Protein AF-A0A6I4M875-F1 (afdb_monomer)

Mean predicted aligned error: 5.52 Å

pLDDT: mean 88.76, std 14.13, range [38.47, 98.88]

Sequence (233 aa):
MLLAKAHYPVTTLGPGTRAGIWTQGCTLHCHGCLSRDTWEADPAKAVPVEAVLGWLESLPGPLDGVTISGGEPFQQPEALAALLRGIRAWRNARRETMPLDILVYSGYVYSRLSRVRGSREILGLCDAVMAGPYVDRLNPRGRHPEGGSLLWRGSANQRAVPLTPLGEERYGASAGIGKTREHAGPRVQVSVDEGPEGRRVYYIGIPRRGDMEHLTSRLERAGVRSGDVSWRP

Organism: NCBI:txid2650748

Solvent-accessible surface area (backbone atoms only — not comparable to full-atom values): 13207 Å² total; per-residue (Å²): 69,41,47,61,49,73,47,75,82,35,64,23,68,53,72,57,46,16,42,36,38,24,26,32,23,22,102,70,74,42,64,83,56,57,57,53,75,13,31,65,73,50,77,89,37,56,42,63,54,65,58,57,49,53,50,63,73,66,52,95,63,90,52,38,20,42,25,43,31,47,34,31,41,80,78,42,53,71,49,45,42,52,41,39,53,48,53,53,52,51,65,72,68,55,87,68,90,67,75,62,44,37,36,36,40,30,57,56,42,58,82,54,38,68,68,40,70,69,48,35,56,44,51,75,59,31,21,25,35,42,22,24,48,60,40,52,95,44,25,61,57,79,87,74,53,96,86,59,82,63,73,77,39,64,15,73,80,39,35,45,42,52,65,38,72,71,14,37,76,76,31,41,82,62,48,57,95,70,93,70,81,78,81,81,64,58,46,57,45,79,50,78,49,80,52,100,90,43,79,44,78,44,82,43,56,45,67,51,54,60,48,64,62,49,50,50,58,51,32,50,75,70,72,44,76,82,75,94,51,43,65,56,136

Foldseek 3Di:
DQWLDWDWQAPAQFHDTETETAHADAPCCAPQDLQQSRHDRDPVSDDQLVVVLVVVVPDDDDHQEYEYHHHALVVVLVSLLVNLVSVVVVQVVDPDPRHYFYEYEHQAAPVVLCPDPSSVSSLVSGQKYFYHRQDQVQQDDDDDDPQDDPRSHQGPPTAIDGRDPVSCVGRVVRRDRDPDPDPVDDQWDWDWDQDPVGTDIDTDHHDGNCPVVVVQVVCVVVVHHDDDGSSDD

Nearest PDB structures (foldseek):
  4u0p-assembly1_B  TM=5.420E-01  e=1.422E-01  Thermosynechococcus vestitus BP-1
  5wgg-assembly1_A  TM=6.785E-01  e=4.738E-01  Acetivibrio thermocellus ATCC 27405
  7c23-assembly1_B  TM=4.909E-01  e=5.378E-01  Croceicoccus marinus
  8dhf-assembly1_A  TM=4.532E-01  e=7.382E-01  Homo sapiens
  4u0o-assembly1_B  TM=3.891E-01  e=6.503E-01  Thermosynechococcus vestitus BP-1

Radius of gyration: 17.25 Å; Cα contacts (8 Å, |Δi|>4): 438; chains: 1; bounding box: 43×44×38 Å

Structure (mmCIF, N/CA/C/O backbone):
data_AF-A0A6I4M875-F1
#
_entry.id   AF-A0A6I4M875-F1
#
loop_
_atom_site.group_PDB
_atom_site.id
_atom_site.type_symbol
_atom_site.label_atom_id
_atom_site.label_alt_id
_atom_site.label_comp_id
_atom_site.label_asym_id
_atom_site.label_entity_id
_atom_site.label_seq_id
_atom_site.pdbx_PDB_ins_code
_atom_site.Cartn_x
_atom_site.Cartn_y
_atom_site.Cartn_z
_atom_site.occupancy
_atom_site.B_iso_or_equiv
_atom_site.auth_seq_id
_atom_site.auth_comp_id
_atom_site.auth_asym_id
_atom_site.auth_atom_id
_atom_site.pdbx_PDB_model_num
ATOM 1 N N . MET A 1 1 ? -12.186 -3.812 -7.989 1.00 96.44 1 MET A N 1
ATOM 2 C CA . MET A 1 1 ? -10.838 -3.210 -8.110 1.00 96.44 1 MET A CA 1
ATOM 3 C C . MET A 1 1 ? -9.949 -4.158 -8.902 1.00 96.44 1 MET A C 1
ATOM 5 O O . MET A 1 1 ? -10.212 -5.352 -8.853 1.00 96.44 1 MET A O 1
ATOM 9 N N . LEU A 1 2 ? -8.917 -3.678 -9.599 1.00 98.19 2 LEU A N 1
ATOM 10 C CA . LEU A 1 2 ? -7.873 -4.555 -10.141 1.00 98.19 2 LEU A CA 1
ATOM 11 C C . LEU A 1 2 ? -6.854 -4.836 -9.027 1.00 98.19 2 LEU A C 1
ATOM 13 O O . LEU A 1 2 ? -6.220 -3.901 -8.526 1.00 98.19 2 LEU A O 1
ATOM 17 N N . LEU A 1 3 ? -6.722 -6.095 -8.610 1.00 97.44 3 LEU A N 1
ATOM 18 C CA . LEU A 1 3 ? -5.895 -6.514 -7.476 1.00 97.44 3 LEU A CA 1
ATOM 19 C C . LEU A 1 3 ? -4.757 -7.419 -7.959 1.00 97.44 3 LEU A C 1
ATOM 21 O O . LEU A 1 3 ? -4.997 -8.505 -8.470 1.00 97.44 3 LEU A O 1
ATOM 25 N N . ALA A 1 4 ? -3.509 -7.001 -7.763 1.00 95.06 4 ALA A N 1
ATOM 26 C CA . ALA A 1 4 ? -2.352 -7.795 -8.161 1.00 95.06 4 ALA A CA 1
ATOM 27 C C . ALA A 1 4 ? -2.141 -9.013 -7.250 1.00 95.06 4 ALA A C 1
ATOM 29 O O . ALA A 1 4 ? -1.735 -10.070 -7.729 1.00 95.06 4 ALA A O 1
ATOM 30 N N . LYS A 1 5 ? -2.351 -8.829 -5.938 1.00 93.38 5 LYS A N 1
ATOM 31 C CA . LYS A 1 5 ? -2.168 -9.829 -4.871 1.00 93.38 5 LYS A CA 1
ATOM 32 C C . LYS A 1 5 ? -2.627 -9.275 -3.518 1.00 93.38 5 LYS A C 1
ATOM 34 O O . LYS A 1 5 ? -2.588 -8.066 -3.291 1.00 93.38 5 LYS A O 1
ATOM 39 N N . ALA A 1 6 ? -2.985 -10.168 -2.604 1.00 95.44 6 ALA A N 1
ATOM 40 C CA . ALA A 1 6 ? -3.120 -9.894 -1.175 1.00 95.44 6 ALA A CA 1
ATOM 41 C C . ALA A 1 6 ? -2.293 -10.932 -0.396 1.00 95.44 6 ALA A C 1
ATOM 43 O O . ALA A 1 6 ? -2.083 -12.034 -0.899 1.00 95.44 6 ALA A O 1
ATOM 44 N N . HIS A 1 7 ? -1.776 -10.582 0.783 1.00 95.00 7 HIS A N 1
ATOM 45 C CA . HIS A 1 7 ? -0.948 -11.481 1.597 1.00 95.00 7 HIS A CA 1
ATOM 46 C C . HIS A 1 7 ? -1.068 -11.166 3.093 1.00 95.00 7 HIS A C 1
ATOM 48 O O . HIS A 1 7 ? -1.144 -10.002 3.497 1.00 95.00 7 HIS A O 1
ATOM 54 N N . TYR A 1 8 ? -1.010 -12.210 3.917 1.00 94.88 8 TYR A N 1
ATOM 55 C CA . TYR A 1 8 ? -0.926 -12.143 5.373 1.00 94.88 8 TYR A CA 1
ATOM 56 C C . TYR A 1 8 ? -0.054 -13.306 5.887 1.00 94.88 8 TYR A C 1
ATOM 58 O O . TYR A 1 8 ? -0.210 -14.414 5.383 1.00 94.88 8 TYR A O 1
ATOM 66 N N . PRO A 1 9 ? 0.814 -13.104 6.897 1.00 95.00 9 PRO A N 1
ATOM 67 C CA . PRO A 1 9 ? 1.145 -11.837 7.552 1.00 95.00 9 PRO A CA 1
ATOM 68 C C . PRO A 1 9 ? 2.107 -10.982 6.717 1.00 95.00 9 PRO A C 1
ATOM 70 O O . PRO A 1 9 ? 2.841 -11.494 5.876 1.00 95.00 9 PRO A O 1
ATOM 73 N N . VAL A 1 10 ? 2.145 -9.673 6.962 1.00 94.69 10 VAL A N 1
ATOM 74 C CA . VAL A 1 10 ? 3.140 -8.746 6.397 1.00 94.69 10 VAL A CA 1
ATOM 75 C C . VAL A 1 10 ? 3.741 -7.905 7.520 1.00 94.69 10 VAL A C 1
ATOM 77 O O . VAL A 1 10 ? 3.019 -7.160 8.174 1.00 94.69 10 VAL A O 1
ATOM 80 N N . THR A 1 11 ? 5.056 -7.995 7.730 1.00 93.12 11 THR A N 1
ATOM 81 C CA . THR A 1 11 ? 5.768 -7.306 8.833 1.00 93.12 11 THR A CA 1
ATOM 82 C C . THR A 1 11 ? 6.747 -6.218 8.367 1.00 93.12 11 THR A C 1
ATOM 84 O O . THR A 1 11 ? 7.449 -5.604 9.168 1.00 93.12 11 THR A O 1
ATOM 87 N N . THR A 1 12 ? 6.813 -5.963 7.057 1.00 92.25 12 THR A N 1
ATOM 88 C CA . THR A 1 12 ? 7.882 -5.167 6.417 1.00 92.25 12 THR A CA 1
ATOM 89 C C . THR A 1 12 ? 7.395 -3.930 5.663 1.00 92.25 12 THR A C 1
ATOM 91 O O . THR A 1 12 ? 8.201 -3.202 5.083 1.00 92.25 12 THR A O 1
ATOM 94 N N . LEU A 1 13 ? 6.085 -3.664 5.685 1.00 93.94 13 LEU A N 1
ATOM 95 C CA . LEU A 1 13 ? 5.428 -2.550 4.987 1.00 93.94 13 LEU A CA 1
ATOM 96 C C . LEU A 1 13 ? 4.568 -1.690 5.932 1.00 93.94 13 LEU A C 1
ATOM 98 O O . LEU A 1 13 ? 3.505 -1.211 5.544 1.00 93.94 13 LEU A O 1
ATOM 102 N N . GLY A 1 14 ? 5.026 -1.514 7.169 1.00 93.31 14 GLY A N 1
ATOM 103 C CA . GLY A 1 14 ? 4.403 -0.745 8.249 1.00 93.31 14 GLY A CA 1
ATOM 104 C C . GLY A 1 14 ? 4.766 -1.347 9.619 1.00 93.31 14 GLY A C 1
ATOM 105 O O . GLY A 1 14 ? 5.464 -2.364 9.655 1.00 93.31 14 GLY A O 1
ATOM 106 N N . PRO A 1 15 ? 4.321 -0.751 10.737 1.00 92.00 15 PRO A N 1
ATOM 107 C CA . PRO A 1 15 ? 4.454 -1.338 12.065 1.00 92.00 15 PRO A CA 1
ATOM 108 C C . PRO A 1 15 ? 3.605 -2.608 12.222 1.00 92.00 15 PRO A C 1
ATOM 110 O O . PRO A 1 15 ? 2.505 -2.696 11.668 1.00 92.00 15 PRO A O 1
ATOM 113 N N . GLY A 1 16 ? 4.097 -3.542 13.040 1.00 92.56 16 GLY A N 1
ATOM 114 C CA . GLY A 1 16 ? 3.347 -4.712 13.501 1.00 92.56 16 GLY A CA 1
ATOM 115 C C . GLY A 1 16 ? 3.079 -5.785 12.440 1.00 92.56 16 GLY A C 1
ATOM 116 O O . GLY A 1 16 ? 3.747 -5.861 11.407 1.00 92.56 16 GLY A O 1
ATOM 117 N N . THR A 1 17 ? 2.092 -6.632 12.722 1.00 94.56 17 THR A N 1
ATOM 118 C CA . THR A 1 17 ? 1.574 -7.669 11.826 1.00 94.56 17 THR A CA 1
ATOM 119 C C . THR A 1 17 ? 0.412 -7.109 11.017 1.00 94.56 17 THR A C 1
ATOM 121 O O . THR A 1 17 ? -0.613 -6.702 11.568 1.00 94.56 17 THR A O 1
ATOM 124 N N . ARG A 1 18 ? 0.571 -7.076 9.691 1.00 96.88 18 ARG A N 1
ATOM 125 C CA . ARG A 1 18 ? -0.349 -6.384 8.781 1.00 96.88 18 ARG A CA 1
ATOM 126 C C . ARG A 1 18 ? -0.930 -7.302 7.715 1.00 96.88 18 ARG A C 1
ATOM 128 O O . ARG A 1 18 ? -0.326 -8.306 7.340 1.00 96.88 18 ARG A O 1
ATOM 135 N N . ALA A 1 19 ? -2.072 -6.895 7.175 1.00 98.00 19 ALA A N 1
ATOM 136 C CA . ALA A 1 19 ? -2.606 -7.408 5.923 1.00 98.00 19 ALA A CA 1
ATOM 137 C C . ALA A 1 19 ? -2.083 -6.535 4.772 1.00 98.00 19 ALA A C 1
ATOM 139 O O . ALA A 1 19 ? -2.287 -5.318 4.770 1.00 98.00 19 ALA A O 1
ATOM 140 N N . GLY A 1 20 ? -1.377 -7.138 3.815 1.00 97.94 20 GLY A N 1
ATOM 141 C CA . GLY A 1 20 ? -0.873 -6.452 2.627 1.00 97.94 20 GLY A CA 1
ATOM 142 C C . GLY A 1 20 ? -1.822 -6.617 1.444 1.00 97.94 20 GLY A C 1
ATOM 143 O O . GLY A 1 20 ? -2.218 -7.733 1.120 1.00 97.94 20 GLY A O 1
ATOM 144 N N . ILE A 1 21 ? -2.157 -5.511 0.785 1.00 98.50 21 ILE A N 1
ATOM 145 C CA . ILE A 1 21 ? -3.032 -5.450 -0.391 1.00 98.50 21 ILE A CA 1
ATOM 146 C C . ILE A 1 21 ? -2.264 -4.713 -1.490 1.00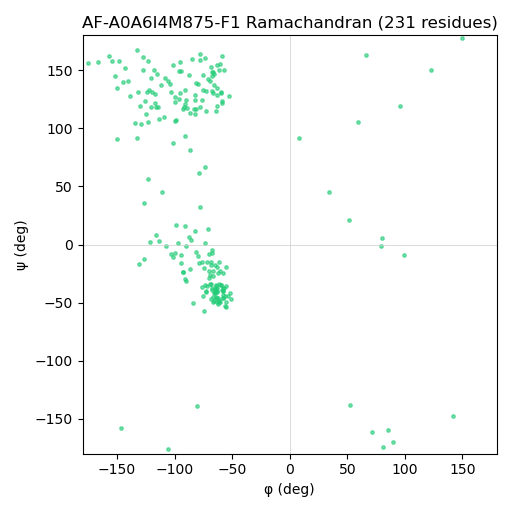 98.50 21 ILE A C 1
ATOM 148 O O . ILE A 1 21 ? -1.841 -3.578 -1.280 1.00 98.50 21 ILE A O 1
ATOM 152 N N . TRP A 1 22 ? -2.079 -5.329 -2.658 1.00 97.88 22 TRP A N 1
ATOM 153 C CA . TRP A 1 22 ? -1.390 -4.724 -3.800 1.00 97.88 22 TRP A CA 1
ATOM 154 C C . TRP A 1 22 ? -2.357 -4.518 -4.962 1.00 97.88 22 TRP A C 1
ATOM 156 O O . TRP A 1 22 ? -2.881 -5.492 -5.502 1.00 97.88 22 TRP A O 1
ATOM 166 N N . THR A 1 23 ? -2.578 -3.273 -5.384 1.00 98.31 23 THR A N 1
ATOM 167 C CA . THR A 1 23 ? -3.386 -2.989 -6.580 1.00 98.31 23 THR A CA 1
ATOM 168 C C . THR A 1 23 ? -2.617 -3.339 -7.863 1.00 98.31 23 THR A C 1
ATOM 170 O O . THR A 1 23 ? -1.394 -3.493 -7.850 1.00 98.31 23 THR A O 1
ATOM 173 N N . GLN A 1 24 ? -3.342 -3.513 -8.968 1.00 98.00 24 GLN A N 1
ATOM 174 C CA . GLN A 1 24 ? -2.801 -3.714 -10.316 1.00 98.00 24 GLN A CA 1
ATOM 175 C C . GLN A 1 24 ? -3.051 -2.449 -11.163 1.00 98.00 24 GLN A C 1
ATOM 177 O O . GLN A 1 24 ? -4.106 -1.822 -11.037 1.00 98.00 24 GLN A O 1
ATOM 182 N N . GLY A 1 25 ? -2.103 -2.088 -12.030 1.00 97.88 25 GLY A N 1
ATOM 183 C CA . GLY A 1 25 ? -2.118 -0.870 -12.845 1.00 97.88 25 GLY A CA 1
ATOM 184 C C . GLY A 1 25 ? -1.318 0.272 -12.202 1.00 97.88 25 GLY A C 1
ATOM 185 O O . GLY A 1 25 ? -1.656 0.718 -11.107 1.00 97.88 25 GLY A O 1
ATOM 186 N N . CYS A 1 26 ? -0.269 0.765 -12.874 1.00 97.94 26 CYS A N 1
ATOM 187 C CA . CYS A 1 26 ? 0.574 1.879 -12.416 1.00 97.94 26 CYS A CA 1
ATOM 188 C C . CYS A 1 26 ? 1.162 2.690 -13.583 1.00 97.94 26 CYS A C 1
ATOM 190 O O . CYS A 1 26 ? 2.291 2.440 -13.996 1.00 97.94 26 CYS A O 1
ATOM 192 N N . THR A 1 27 ? 0.506 3.749 -14.064 1.00 97.38 27 THR A N 1
ATOM 193 C CA . THR A 1 27 ? 1.043 4.537 -15.204 1.00 97.38 27 THR A CA 1
ATOM 194 C C . THR A 1 27 ? 2.287 5.390 -14.865 1.00 97.38 27 THR A C 1
ATOM 196 O O . THR A 1 27 ? 2.618 6.322 -15.599 1.00 97.38 27 THR A O 1
ATOM 199 N N . LEU A 1 28 ? 2.939 5.157 -13.720 1.00 97.06 28 LEU A N 1
ATOM 200 C CA . LEU A 1 28 ? 4.139 5.876 -13.280 1.00 97.06 28 LEU A CA 1
ATOM 201 C C . LEU A 1 28 ? 5.447 5.196 -13.702 1.00 97.06 28 LEU A C 1
ATOM 203 O O . LEU A 1 28 ? 6.470 5.880 -13.735 1.00 97.06 28 LEU A O 1
ATOM 207 N N . HIS A 1 29 ? 5.424 3.878 -13.957 1.00 95.75 29 HIS A N 1
ATOM 208 C CA . HIS A 1 29 ? 6.552 3.039 -14.409 1.00 95.75 29 HIS A CA 1
ATOM 209 C C . HIS A 1 29 ? 7.929 3.451 -13.843 1.00 95.75 29 HIS A C 1
ATOM 211 O O . HIS A 1 29 ? 8.919 3.573 -14.568 1.00 95.75 29 HIS A O 1
ATOM 217 N N . CYS A 1 30 ? 8.000 3.722 -12.529 1.00 95.31 30 CYS A N 1
ATOM 218 C CA . CYS A 1 30 ? 9.177 4.345 -11.922 1.00 95.31 30 CYS A CA 1
ATOM 219 C C . CYS A 1 30 ? 10.433 3.492 -12.151 1.00 95.31 30 CYS A C 1
ATOM 221 O O . CYS A 1 30 ? 10.488 2.335 -11.727 1.00 95.31 30 CYS A O 1
ATOM 223 N N . HIS A 1 31 ? 11.458 4.071 -12.786 1.00 92.94 31 HIS A N 1
ATOM 224 C CA . HIS A 1 31 ? 12.707 3.370 -13.086 1.00 92.94 31 HIS A CA 1
ATOM 225 C C . HIS A 1 31 ? 13.297 2.723 -11.823 1.00 92.94 31 HIS A C 1
ATOM 227 O O . HIS A 1 31 ? 13.463 3.391 -10.803 1.00 92.94 31 HIS A O 1
ATOM 233 N N . GLY A 1 32 ? 13.605 1.425 -11.901 1.00 89.00 32 GLY A N 1
ATOM 234 C CA . GLY A 1 32 ? 14.118 0.626 -10.784 1.00 89.00 32 GLY A CA 1
ATOM 235 C C . GLY A 1 32 ? 13.065 0.134 -9.778 1.00 89.00 32 GLY A C 1
ATOM 236 O O . GLY A 1 32 ? 13.444 -0.467 -8.778 1.00 89.00 32 GLY A O 1
ATOM 237 N N . CYS A 1 33 ? 11.762 0.343 -10.012 1.00 91.50 33 CYS A N 1
ATOM 238 C CA . CYS A 1 33 ? 10.717 -0.239 -9.164 1.00 91.50 33 CYS A CA 1
ATOM 239 C C . CYS A 1 33 ? 10.757 -1.783 -9.187 1.00 91.50 33 CYS A C 1
ATOM 241 O O . CYS A 1 33 ? 11.153 -2.397 -10.183 1.00 91.50 33 CYS A O 1
ATOM 243 N N . LEU A 1 34 ? 10.332 -2.392 -8.075 1.00 89.12 34 LEU A N 1
ATOM 244 C CA . LEU A 1 34 ? 10.401 -3.835 -7.785 1.00 89.12 34 LEU A CA 1
ATOM 245 C C . LEU A 1 34 ? 9.033 -4.545 -7.845 1.00 89.12 34 LEU A C 1
ATOM 247 O O . LEU A 1 34 ? 8.958 -5.755 -7.640 1.00 89.12 34 LEU A O 1
ATOM 251 N N . SER A 1 35 ? 7.969 -3.785 -8.118 1.00 90.69 35 SER A N 1
ATOM 252 C CA . SER A 1 35 ? 6.585 -4.253 -8.273 1.00 90.69 35 SER A CA 1
ATOM 253 C C . SER A 1 35 ? 6.147 -4.128 -9.738 1.00 90.69 35 SER A C 1
ATOM 255 O O . SER A 1 35 ? 5.094 -3.558 -10.030 1.00 90.69 35 SER A O 1
ATOM 257 N N . ARG A 1 36 ? 6.999 -4.549 -10.683 1.00 91.00 36 ARG A N 1
ATOM 258 C CA . ARG A 1 36 ? 6.745 -4.375 -12.129 1.00 91.00 36 ARG A CA 1
ATOM 259 C C . ARG A 1 36 ? 5.611 -5.270 -12.614 1.00 91.00 36 ARG A C 1
ATOM 261 O O . ARG A 1 36 ? 4.845 -4.876 -13.480 1.00 91.00 36 ARG A O 1
ATOM 268 N N . ASP A 1 37 ? 5.430 -6.406 -11.951 1.00 90.50 37 ASP A N 1
ATOM 269 C CA . ASP A 1 37 ? 4.253 -7.271 -12.064 1.00 90.50 37 ASP A CA 1
ATOM 270 C C . ASP A 1 37 ? 2.916 -6.557 -11.778 1.00 90.50 37 ASP A C 1
ATOM 272 O O . ASP A 1 37 ? 1.864 -7.043 -12.188 1.00 90.50 37 ASP A O 1
ATOM 276 N N . THR A 1 38 ? 2.945 -5.400 -11.103 1.00 94.44 38 THR A N 1
ATOM 277 C CA . THR A 1 38 ? 1.766 -4.559 -10.828 1.00 94.44 38 THR A CA 1
ATOM 278 C C . THR A 1 38 ? 1.577 -3.392 -11.808 1.00 94.44 38 THR A C 1
ATOM 280 O O . THR A 1 38 ? 0.650 -2.605 -11.626 1.00 94.44 38 THR A O 1
ATOM 283 N N . TRP A 1 39 ? 2.439 -3.237 -12.822 1.00 95.31 39 TRP A N 1
ATOM 284 C CA . TRP A 1 39 ? 2.428 -2.083 -13.735 1.00 95.31 39 TRP A CA 1
ATOM 285 C C . TRP A 1 39 ? 1.291 -2.107 -14.756 1.00 95.31 39 TRP A C 1
ATOM 287 O O . TRP A 1 39 ? 0.491 -1.173 -14.784 1.00 95.31 39 TRP A O 1
ATOM 297 N N . GLU A 1 40 ? 1.195 -3.161 -15.564 1.00 95.62 40 GLU A N 1
ATOM 298 C CA . GLU A 1 40 ? 0.165 -3.249 -16.601 1.00 95.62 40 GLU A CA 1
ATOM 299 C C . GLU A 1 40 ? -1.224 -3.456 -15.986 1.00 95.62 40 GLU A C 1
ATOM 301 O O . GLU A 1 40 ? -1.376 -4.152 -14.978 1.00 95.62 40 GLU A O 1
ATOM 306 N N . ALA A 1 41 ? -2.250 -2.836 -16.568 1.00 95.38 41 ALA A N 1
ATOM 307 C CA . ALA A 1 41 ? -3.626 -3.002 -16.113 1.00 95.38 41 ALA A CA 1
ATOM 308 C C . ALA A 1 41 ? -4.214 -4.300 -16.688 1.00 95.38 41 ALA A C 1
ATOM 310 O O . ALA A 1 41 ? -4.368 -4.430 -17.898 1.00 95.38 41 ALA A O 1
ATOM 311 N N . ASP A 1 42 ? -4.564 -5.241 -15.811 1.00 94.62 42 ASP A N 1
ATOM 312 C CA . ASP A 1 42 ? -5.085 -6.558 -16.185 1.00 94.62 42 ASP A CA 1
ATOM 313 C C . ASP A 1 42 ? -6.558 -6.708 -15.748 1.00 94.62 42 ASP A C 1
ATOM 315 O O . ASP A 1 42 ? -6.825 -6.834 -14.546 1.00 94.62 42 ASP A O 1
ATOM 319 N N . PRO A 1 43 ? -7.527 -6.699 -16.686 1.00 94.50 43 PRO A N 1
ATOM 320 C CA . PRO A 1 43 ? -8.940 -6.914 -16.384 1.00 94.50 43 PRO A CA 1
ATOM 321 C C . PRO A 1 43 ? -9.260 -8.293 -15.790 1.00 94.50 43 PRO A C 1
ATOM 323 O O . PRO A 1 43 ? -10.246 -8.405 -15.065 1.00 94.50 43 PRO A O 1
ATOM 326 N N . ALA A 1 44 ? -8.446 -9.329 -16.033 1.00 95.88 44 ALA A N 1
ATOM 327 C CA . ALA A 1 44 ? -8.655 -10.654 -15.438 1.00 95.88 44 ALA A CA 1
ATOM 328 C C . ALA A 1 44 ? -8.407 -10.656 -13.917 1.00 95.88 44 ALA A C 1
ATOM 330 O O . ALA A 1 44 ? -8.901 -11.528 -13.206 1.00 95.88 44 ALA A O 1
ATOM 331 N N . LYS A 1 45 ? -7.706 -9.637 -13.400 1.00 94.94 45 LYS A N 1
ATOM 332 C CA . LYS A 1 45 ? -7.487 -9.395 -11.966 1.00 94.94 45 LYS A CA 1
ATOM 333 C C . LYS A 1 45 ? -8.546 -8.486 -11.327 1.00 94.94 45 LYS A C 1
ATOM 335 O O . LYS A 1 45 ? -8.327 -7.939 -10.241 1.00 94.94 45 LYS A O 1
ATOM 340 N N . ALA A 1 46 ? -9.687 -8.282 -11.986 1.00 97.94 46 ALA A N 1
ATOM 341 C CA . ALA A 1 46 ? -10.814 -7.552 -11.420 1.00 97.94 46 ALA A CA 1
ATOM 342 C C . ALA A 1 46 ? -11.531 -8.381 -10.338 1.00 97.94 46 ALA A C 1
ATOM 344 O O . ALA A 1 46 ? -12.165 -9.390 -10.631 1.00 97.94 46 ALA A O 1
ATOM 345 N N . VAL A 1 47 ? -11.484 -7.914 -9.088 1.00 98.00 47 VAL A N 1
ATOM 346 C CA . VAL A 1 47 ? -12.199 -8.514 -7.947 1.00 98.00 47 VAL A CA 1
ATOM 347 C C . VAL A 1 47 ? -13.216 -7.536 -7.338 1.00 98.00 47 VAL A C 1
ATOM 349 O O . VAL A 1 47 ? -12.977 -6.319 -7.363 1.00 98.00 47 VAL A O 1
ATOM 352 N N . PRO A 1 48 ? -14.335 -8.014 -6.757 1.00 98.44 48 PRO A N 1
ATOM 353 C CA . PRO A 1 48 ? -15.195 -7.198 -5.897 1.00 98.44 48 PRO A CA 1
ATOM 354 C C . PRO A 1 48 ? -14.406 -6.616 -4.715 1.00 98.44 48 PRO A C 1
ATOM 356 O O . PRO A 1 48 ? -13.446 -7.225 -4.243 1.00 98.44 48 PRO A O 1
ATOM 359 N N . VAL A 1 49 ? -14.806 -5.449 -4.208 1.00 98.56 49 VAL A N 1
ATOM 360 C CA . VAL A 1 49 ? -14.194 -4.873 -2.990 1.00 98.56 49 VAL A CA 1
ATOM 361 C C . VAL A 1 49 ? -14.558 -5.728 -1.773 1.00 98.56 49 VAL A C 1
ATOM 363 O O . VAL A 1 49 ? -13.747 -5.963 -0.883 1.00 98.56 49 VAL A O 1
ATOM 366 N N . GLU A 1 50 ? -15.764 -6.274 -1.809 1.00 98.44 50 GLU A N 1
ATOM 367 C CA . GLU A 1 50 ? -16.404 -7.158 -0.848 1.00 98.44 50 GLU A CA 1
ATOM 368 C C . GLU A 1 50 ? -15.604 -8.457 -0.666 1.00 98.44 50 GLU A C 1
ATOM 370 O O . GLU A 1 50 ? -15.485 -8.955 0.448 1.00 98.44 50 GLU A O 1
ATOM 375 N N . ALA A 1 51 ? -14.967 -8.962 -1.731 1.00 98.50 51 ALA A N 1
ATOM 376 C CA . ALA A 1 51 ? -14.083 -10.126 -1.660 1.00 98.50 51 ALA A CA 1
ATOM 377 C C . ALA A 1 51 ? -12.777 -9.823 -0.898 1.00 98.50 51 ALA A C 1
ATOM 379 O O . ALA A 1 51 ? -12.264 -10.678 -0.180 1.00 98.50 51 ALA A O 1
ATOM 380 N N . VAL A 1 52 ? -12.256 -8.595 -1.008 1.00 98.44 52 VAL A N 1
ATOM 381 C CA . VAL A 1 52 ? -11.070 -8.144 -0.257 1.00 98.44 52 VAL A CA 1
ATOM 382 C C . VAL A 1 52 ? -11.415 -7.898 1.216 1.00 98.44 52 VAL A C 1
ATOM 384 O O . VAL A 1 52 ? -10.604 -8.193 2.091 1.00 98.44 52 VAL A O 1
ATOM 387 N N . LEU A 1 53 ? -12.626 -7.409 1.505 1.00 98.44 53 LEU A N 1
ATOM 388 C CA . LEU A 1 53 ? -13.135 -7.255 2.873 1.00 98.44 53 LEU A CA 1
ATOM 389 C C . LEU A 1 53 ? -13.389 -8.617 3.540 1.00 98.44 53 LEU A C 1
ATOM 391 O O . LEU A 1 53 ? -12.884 -8.850 4.633 1.00 98.44 53 LEU A O 1
ATOM 395 N N . GLY A 1 54 ? -14.055 -9.551 2.854 1.00 98.00 54 GLY A N 1
ATOM 396 C CA . GLY A 1 54 ? -14.251 -10.921 3.342 1.00 98.00 54 GLY A CA 1
ATOM 397 C C . GLY A 1 54 ? -12.934 -11.676 3.559 1.00 98.00 54 GLY A C 1
ATOM 398 O O . GLY A 1 54 ? -12.800 -12.431 4.521 1.00 98.00 54 GLY A O 1
ATOM 399 N N . TRP A 1 55 ? -11.916 -11.421 2.725 1.00 97.62 55 TRP A N 1
ATOM 400 C CA . TRP A 1 55 ? -10.561 -11.914 2.978 1.00 97.62 55 TRP A CA 1
ATOM 401 C C . TRP A 1 55 ? -9.990 -11.350 4.287 1.00 97.62 55 TRP A C 1
ATOM 403 O O . TRP A 1 55 ? -9.554 -12.140 5.119 1.00 97.62 55 TRP A O 1
ATOM 413 N N . LEU A 1 56 ? -10.049 -10.030 4.519 1.00 97.06 56 LEU A N 1
ATOM 414 C CA . LEU A 1 56 ? -9.596 -9.410 5.778 1.00 97.06 56 LEU A CA 1
ATOM 415 C C . LEU A 1 56 ? -10.332 -9.965 7.010 1.00 97.06 56 LEU A C 1
ATOM 417 O O . LEU A 1 56 ? -9.705 -10.197 8.041 1.00 97.06 56 LEU A O 1
ATOM 421 N N . GLU A 1 57 ? -11.638 -10.206 6.894 1.00 95.44 57 GLU A N 1
ATOM 422 C CA . GLU A 1 57 ? -12.477 -10.804 7.941 1.00 95.44 57 GLU A CA 1
ATOM 423 C C . GLU A 1 57 ? -12.117 -12.266 8.251 1.00 95.44 57 GLU A C 1
ATOM 425 O O . GLU A 1 57 ? -12.294 -12.707 9.384 1.00 95.44 57 GLU A O 1
ATOM 430 N N . SER A 1 58 ? -11.563 -13.001 7.281 1.00 95.81 58 SER A N 1
ATOM 431 C CA . SER A 1 58 ? -11.113 -14.390 7.453 1.00 95.81 58 SER A CA 1
ATOM 432 C C . SER A 1 58 ? -9.726 -14.551 8.096 1.00 95.81 58 SER A C 1
ATOM 434 O O . SER A 1 58 ? -9.309 -15.681 8.363 1.00 95.81 58 SER A O 1
ATOM 436 N N . LEU A 1 59 ? -8.981 -13.461 8.332 1.00 94.94 59 LEU A N 1
ATOM 437 C CA . LEU A 1 59 ? -7.591 -13.556 8.789 1.00 94.94 59 LEU A CA 1
ATOM 438 C C . LEU A 1 59 ? -7.498 -14.016 10.263 1.00 94.94 59 LEU A C 1
ATOM 440 O O . LEU A 1 59 ? -8.176 -13.468 11.131 1.00 94.94 59 LEU A O 1
ATOM 444 N N . PRO A 1 60 ? -6.637 -15.003 10.586 1.00 90.00 60 PRO A N 1
ATOM 445 C CA . PRO A 1 60 ? -6.746 -15.796 11.817 1.00 90.00 60 PRO A CA 1
ATOM 446 C C . PRO A 1 60 ? -6.154 -15.145 13.081 1.00 90.00 60 PRO A C 1
ATOM 448 O O . PRO A 1 60 ? -5.954 -15.833 14.081 1.00 90.00 60 PRO A O 1
ATOM 451 N N . GLY A 1 61 ? -5.801 -13.857 13.058 1.00 81.88 61 GLY A N 1
ATOM 452 C CA . GLY A 1 61 ? -5.084 -13.220 14.164 1.00 81.88 61 GLY A CA 1
ATOM 453 C C . GLY A 1 61 ? -5.250 -11.701 14.233 1.00 81.88 61 GLY A C 1
ATOM 454 O O . GLY A 1 61 ? -5.641 -11.073 13.248 1.00 81.88 61 GLY A O 1
ATOM 455 N N . PRO A 1 62 ? -4.951 -11.094 15.398 1.00 88.44 62 PRO A N 1
ATOM 456 C CA . PRO A 1 62 ? -5.093 -9.660 15.600 1.00 88.44 62 PRO A CA 1
ATOM 457 C C . PRO A 1 62 ? -4.154 -8.889 14.669 1.00 88.44 62 PRO A C 1
ATOM 459 O O . PRO A 1 62 ? -2.933 -9.005 14.740 1.00 88.44 62 PRO A O 1
ATOM 462 N N . LEU A 1 63 ? -4.750 -8.073 13.804 1.00 94.50 63 LEU A N 1
ATOM 463 C CA . LEU A 1 63 ? -4.038 -7.194 12.885 1.00 94.50 63 LEU A CA 1
ATOM 464 C C . LEU A 1 63 ? -3.769 -5.830 13.516 1.00 94.50 63 LEU A C 1
ATOM 466 O O . LEU A 1 63 ? -4.718 -5.125 13.879 1.00 94.50 63 LEU A O 1
ATOM 470 N N . ASP A 1 64 ? -2.491 -5.446 13.543 1.00 96.31 64 ASP A N 1
ATOM 471 C CA . ASP A 1 64 ? -2.032 -4.090 13.859 1.00 96.31 64 ASP A CA 1
ATOM 472 C C . ASP A 1 64 ? -2.396 -3.100 12.747 1.00 96.31 64 ASP A C 1
ATOM 474 O O . ASP A 1 64 ? -2.513 -1.899 12.992 1.00 96.31 64 ASP A O 1
ATOM 478 N N . GLY A 1 65 ? -2.548 -3.577 11.508 1.00 97.69 65 GLY A N 1
ATOM 479 C CA . GLY A 1 65 ? -2.652 -2.694 10.356 1.00 97.69 65 GLY A CA 1
ATOM 480 C C . GLY A 1 65 ? -3.144 -3.331 9.063 1.00 97.69 65 GLY A C 1
ATOM 481 O O . GLY A 1 65 ? -2.962 -4.525 8.822 1.00 97.69 65 GLY A O 1
ATOM 482 N N . VAL A 1 66 ? -3.684 -2.494 8.180 1.00 98.62 66 VAL A N 1
ATOM 483 C CA . VAL A 1 66 ? -3.742 -2.779 6.739 1.00 98.62 66 VAL A CA 1
ATOM 484 C C . VAL A 1 66 ? -2.705 -1.906 6.036 1.00 98.62 66 VAL A C 1
ATOM 486 O O . VAL A 1 66 ? -2.518 -0.736 6.387 1.00 98.62 66 VAL A O 1
ATOM 489 N N . THR A 1 67 ? -2.028 -2.466 5.037 1.00 98.69 67 THR A N 1
ATOM 490 C CA . THR A 1 67 ? -1.214 -1.702 4.089 1.00 98.69 67 THR A CA 1
ATOM 491 C C . THR A 1 67 ? -1.730 -1.915 2.677 1.00 98.69 67 THR A C 1
ATOM 493 O O . THR A 1 67 ? -1.660 -3.024 2.150 1.00 98.69 67 THR A O 1
ATOM 496 N N . ILE A 1 68 ? -2.171 -0.833 2.040 1.00 98.75 68 ILE A N 1
ATOM 497 C CA . ILE A 1 68 ? -2.480 -0.802 0.611 1.00 98.75 68 ILE A CA 1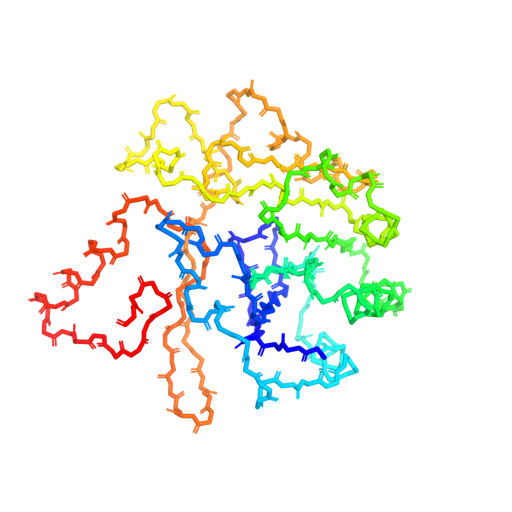
ATOM 498 C C . ILE A 1 68 ? -1.262 -0.246 -0.132 1.00 98.75 68 ILE A C 1
ATOM 500 O O . ILE A 1 68 ? -0.745 0.827 0.179 1.00 98.75 68 ILE A O 1
ATOM 504 N N . SER A 1 69 ? -0.775 -1.004 -1.102 1.00 96.75 69 SER A N 1
ATOM 505 C CA . SER A 1 69 ? 0.390 -0.714 -1.933 1.00 96.75 69 SER A CA 1
ATOM 506 C C . SER A 1 69 ? 0.150 -1.293 -3.332 1.00 96.75 69 SER A C 1
ATOM 508 O O . SER A 1 69 ? -1.001 -1.517 -3.707 1.00 96.75 69 SER A O 1
ATOM 510 N N . GLY A 1 70 ? 1.213 -1.543 -4.101 1.00 85.69 70 GLY A N 1
ATOM 511 C CA . GLY A 1 70 ? 1.127 -2.046 -5.478 1.00 85.69 70 GLY A CA 1
ATOM 512 C C . GLY A 1 70 ? 0.487 -1.049 -6.442 1.00 85.69 70 GLY A C 1
ATOM 513 O O . GLY A 1 70 ? -0.135 -0.079 -6.015 1.00 85.69 70 GLY A O 1
ATOM 514 N N . GLY A 1 71 ? 0.690 -1.268 -7.740 1.00 94.81 71 GLY A N 1
ATOM 515 C CA . GLY A 1 71 ? 0.106 -0.426 -8.774 1.00 94.81 71 GLY A CA 1
ATOM 516 C C . GLY A 1 71 ? 0.412 1.060 -8.532 1.00 94.81 71 GLY A C 1
ATOM 517 O O . GLY A 1 71 ? 1.506 1.441 -8.108 1.00 94.81 71 GLY A O 1
ATOM 518 N N . GLU A 1 72 ? -0.592 1.899 -8.744 1.00 98.12 72 GLU A N 1
ATOM 519 C CA . GLU A 1 72 ? -0.788 3.144 -8.006 1.00 98.12 72 GLU A CA 1
ATOM 520 C C . GLU A 1 72 ? -2.202 3.103 -7.397 1.00 98.12 72 GLU A C 1
ATOM 522 O O . GLU A 1 72 ? -3.181 3.162 -8.147 1.00 98.12 72 GLU A O 1
ATOM 527 N N . PRO A 1 73 ? -2.377 3.014 -6.064 1.00 98.56 73 PRO A N 1
ATOM 528 C CA . PRO A 1 73 ? -3.708 2.891 -5.468 1.00 98.56 73 PRO A CA 1
ATOM 529 C C . PRO A 1 73 ? -4.623 4.076 -5.807 1.00 98.56 73 PRO A C 1
ATOM 531 O O . PRO A 1 73 ? -5.815 3.887 -6.053 1.00 98.56 73 PRO A O 1
ATOM 534 N N . PHE A 1 74 ? -4.074 5.292 -5.918 1.00 98.44 74 PHE A N 1
ATOM 535 C CA . PHE A 1 74 ? -4.845 6.483 -6.295 1.00 98.44 74 PHE A CA 1
ATOM 536 C C . PHE A 1 74 ? -5.234 6.538 -7.788 1.00 98.44 74 PHE A C 1
ATOM 538 O O . PHE A 1 74 ? -5.892 7.496 -8.193 1.00 98.44 74 PHE A O 1
ATOM 545 N N . GLN A 1 75 ? -4.877 5.533 -8.602 1.00 98.12 75 GLN A N 1
ATOM 546 C CA . GLN A 1 75 ? -5.404 5.338 -9.963 1.00 98.12 75 GLN A CA 1
ATOM 547 C C . GLN A 1 75 ? -6.667 4.460 -10.013 1.00 98.12 75 GLN A C 1
ATOM 549 O O . GLN A 1 75 ? -7.248 4.310 -11.082 1.00 98.12 75 GLN A O 1
ATOM 554 N N . GLN A 1 76 ? -7.147 3.951 -8.871 1.00 98.06 76 GLN A N 1
ATOM 555 C CA . GLN A 1 76 ? -8.459 3.296 -8.747 1.00 98.06 76 GLN A CA 1
ATOM 556 C C . GLN A 1 76 ? -9.333 3.982 -7.672 1.00 98.06 76 GLN A C 1
ATOM 558 O O . GLN A 1 76 ? -9.721 3.333 -6.695 1.00 98.06 76 GLN A O 1
ATOM 563 N N . PRO A 1 77 ? -9.599 5.300 -7.769 1.00 97.88 77 PRO A N 1
ATOM 564 C CA . PRO A 1 77 ? -10.050 6.097 -6.630 1.00 97.88 77 PRO A CA 1
ATOM 565 C C . PRO A 1 77 ? -11.410 5.675 -6.054 1.00 97.88 77 PRO A C 1
ATOM 567 O O . PRO A 1 77 ? -11.566 5.670 -4.834 1.00 97.88 77 PRO A O 1
ATOM 570 N N . GLU A 1 78 ? -12.372 5.264 -6.881 1.00 98.31 78 GLU A N 1
ATOM 571 C CA . GLU A 1 78 ? -13.701 4.816 -6.440 1.00 98.31 78 GLU A CA 1
ATOM 572 C C . GLU A 1 78 ? -13.596 3.526 -5.619 1.00 98.31 78 GLU A C 1
ATOM 574 O O . GLU A 1 78 ? -14.130 3.429 -4.512 1.00 98.31 78 GLU A O 1
ATOM 579 N N . ALA A 1 79 ? -12.855 2.546 -6.144 1.00 98.38 79 ALA A N 1
ATOM 580 C CA . ALA A 1 79 ? -12.678 1.243 -5.518 1.00 98.38 79 ALA A CA 1
ATOM 581 C C . ALA A 1 79 ? -11.776 1.314 -4.275 1.00 98.38 79 ALA A C 1
ATOM 583 O O . ALA A 1 79 ? -12.048 0.636 -3.285 1.00 98.38 79 ALA A O 1
ATOM 584 N N . LEU A 1 80 ? -10.750 2.172 -4.289 1.00 98.75 80 LEU A N 1
ATOM 585 C CA . LEU A 1 80 ? -9.929 2.464 -3.116 1.00 98.75 80 LEU A CA 1
ATOM 586 C C . LEU A 1 80 ? -10.764 3.139 -2.018 1.00 98.75 80 LEU A C 1
ATOM 588 O O . LEU A 1 80 ? -10.700 2.723 -0.866 1.00 98.75 80 LEU A O 1
ATOM 592 N N . ALA A 1 81 ? -11.591 4.134 -2.355 1.00 98.75 81 ALA A N 1
ATOM 593 C CA . ALA A 1 81 ? -12.469 4.783 -1.384 1.00 98.75 81 ALA A CA 1
ATOM 594 C C . ALA A 1 81 ? -13.527 3.817 -0.817 1.00 98.75 81 ALA A C 1
ATOM 596 O O . ALA A 1 81 ? -13.827 3.872 0.375 1.00 98.75 81 ALA A O 1
ATOM 597 N N . ALA A 1 82 ? -14.083 2.915 -1.632 1.00 98.75 82 ALA A N 1
ATOM 598 C CA . ALA A 1 82 ? -14.979 1.858 -1.161 1.00 98.75 82 ALA A CA 1
ATOM 599 C C . ALA A 1 82 ? -14.267 0.909 -0.178 1.00 98.75 82 ALA A C 1
ATOM 601 O O . ALA A 1 82 ? -14.734 0.736 0.948 1.00 98.75 82 ALA A O 1
ATOM 602 N N . LEU A 1 83 ? -13.095 0.385 -0.558 1.00 98.88 83 LEU A N 1
ATOM 603 C CA . LEU A 1 83 ? -12.284 -0.507 0.276 1.00 98.88 83 LEU A CA 1
ATOM 604 C C . LEU A 1 83 ? -11.901 0.150 1.609 1.00 98.88 83 LEU A C 1
ATOM 606 O O . LEU A 1 83 ? -12.077 -0.452 2.662 1.00 98.88 83 LEU A O 1
ATOM 610 N N . LEU A 1 84 ? -11.447 1.404 1.590 1.00 98.81 84 LEU A N 1
ATOM 611 C CA . LEU A 1 84 ? -11.068 2.142 2.798 1.00 98.81 84 LEU A CA 1
ATOM 612 C C . LEU A 1 84 ? -12.254 2.407 3.740 1.00 98.81 84 LEU A C 1
ATOM 614 O O . LEU A 1 84 ? -12.100 2.300 4.958 1.00 98.81 84 LEU A O 1
ATOM 618 N N . ARG A 1 85 ? -13.449 2.715 3.209 1.00 98.75 85 ARG A N 1
ATOM 619 C CA . ARG A 1 85 ? -14.670 2.825 4.032 1.00 98.75 85 ARG A CA 1
ATOM 620 C C . ARG A 1 85 ? -15.042 1.470 4.648 1.00 98.75 85 ARG A C 1
ATOM 622 O O . ARG A 1 85 ? -15.353 1.429 5.836 1.00 98.75 85 ARG A O 1
ATOM 629 N N . GLY A 1 86 ? -14.928 0.379 3.886 1.00 98.69 86 GLY A N 1
ATOM 630 C CA . GLY A 1 86 ? -15.129 -0.988 4.377 1.00 98.69 86 GLY A CA 1
ATOM 631 C C . GLY A 1 86 ? -14.151 -1.375 5.490 1.00 98.69 86 GLY A C 1
ATOM 632 O O . GLY A 1 86 ? -14.587 -1.781 6.562 1.00 98.69 86 GLY A O 1
ATOM 633 N N . ILE A 1 87 ? -12.845 -1.144 5.303 1.00 98.50 87 ILE A N 1
ATOM 634 C CA . ILE A 1 87 ? -11.812 -1.401 6.325 1.00 98.50 87 ILE A CA 1
ATOM 635 C C . ILE A 1 87 ? -12.096 -0.600 7.603 1.00 98.50 87 ILE A C 1
ATOM 637 O O . ILE A 1 87 ? -11.933 -1.128 8.700 1.00 98.50 87 ILE A O 1
ATOM 641 N N . ARG A 1 88 ? -12.557 0.656 7.497 1.00 97.94 88 ARG A N 1
ATOM 642 C CA . ARG A 1 88 ? -12.957 1.455 8.669 1.00 97.94 88 ARG A CA 1
ATOM 643 C C . ARG A 1 88 ? -14.209 0.914 9.364 1.00 97.94 88 ARG A C 1
ATOM 645 O O . ARG A 1 88 ? -14.257 0.958 10.589 1.00 97.94 88 ARG A O 1
ATOM 652 N N . ALA A 1 89 ? -15.198 0.413 8.624 1.00 97.56 89 ALA A N 1
ATOM 653 C CA . ALA A 1 89 ? -16.387 -0.210 9.208 1.00 97.56 89 ALA A CA 1
ATOM 654 C C . ALA A 1 89 ? -16.028 -1.515 9.941 1.00 97.56 89 ALA A C 1
ATOM 656 O O . ALA A 1 89 ? -16.337 -1.655 11.122 1.00 97.56 89 ALA A O 1
ATOM 657 N N . TRP A 1 90 ? -15.279 -2.402 9.280 1.00 95.31 90 TRP A N 1
ATOM 658 C CA . TRP A 1 90 ? -14.730 -3.632 9.854 1.00 95.31 90 TRP A CA 1
ATOM 659 C C . TRP A 1 90 ? -13.880 -3.356 11.102 1.00 95.31 90 TRP A C 1
ATOM 661 O O . TRP A 1 90 ? -14.147 -3.922 12.160 1.00 95.31 90 TRP A O 1
ATOM 671 N N . ARG A 1 91 ? -12.933 -2.404 11.040 1.00 94.50 91 ARG A N 1
ATOM 672 C CA . ARG A 1 91 ? -12.125 -1.966 12.195 1.00 94.50 91 ARG A CA 1
ATOM 673 C C . ARG A 1 91 ? -12.981 -1.591 13.403 1.00 94.50 91 ARG A C 1
ATOM 675 O O . ARG A 1 91 ? -12.610 -1.926 14.521 1.00 94.50 91 ARG A O 1
ATOM 682 N N . ASN A 1 92 ? -14.094 -0.898 13.182 1.00 92.81 92 ASN A N 1
ATOM 683 C CA . ASN A 1 92 ? -14.981 -0.445 14.251 1.00 92.81 92 ASN A CA 1
ATOM 684 C C . ASN A 1 92 ? -15.906 -1.559 14.789 1.00 92.81 92 ASN A C 1
ATOM 686 O O . ASN A 1 92 ? -16.498 -1.377 15.848 1.00 92.81 92 ASN A O 1
ATOM 690 N N . ALA A 1 93 ? -16.050 -2.677 14.067 1.00 92.62 93 ALA A N 1
ATOM 691 C CA . ALA A 1 93 ? -16.867 -3.836 14.445 1.00 92.62 93 ALA A CA 1
ATOM 692 C C . ALA A 1 93 ? -16.051 -5.014 15.025 1.00 92.62 93 ALA A C 1
ATOM 694 O O . ALA A 1 93 ? -16.632 -5.966 15.553 1.00 92.62 93 ALA A O 1
ATOM 695 N N . ARG A 1 94 ? -14.714 -4.960 14.931 1.00 89.81 94 ARG A N 1
ATOM 696 C CA . ARG A 1 94 ? -13.782 -5.924 15.541 1.00 89.81 94 ARG A CA 1
ATOM 697 C C . ARG A 1 94 ? -13.920 -5.966 17.069 1.00 89.81 94 ARG A C 1
ATOM 699 O O . ARG A 1 94 ? -14.359 -5.008 17.701 1.00 89.81 94 ARG A O 1
ATOM 706 N N . ARG A 1 95 ? -13.537 -7.099 17.665 1.00 86.75 95 ARG A N 1
ATOM 707 C CA . ARG A 1 95 ? -13.591 -7.331 19.125 1.00 86.75 95 ARG A CA 1
ATOM 708 C C . ARG A 1 95 ? -12.268 -7.017 19.820 1.00 86.75 95 ARG A C 1
ATOM 710 O O . ARG A 1 95 ? -12.213 -6.928 21.043 1.00 86.75 95 ARG A O 1
ATOM 717 N N . GLU A 1 96 ? -11.196 -6.912 19.047 1.00 86.00 96 GLU A N 1
ATOM 718 C CA . GLU A 1 96 ? -9.840 -6.713 19.530 1.00 86.00 96 GLU A CA 1
ATOM 719 C C . GLU A 1 96 ? -9.622 -5.267 19.988 1.00 86.00 96 GLU A C 1
ATOM 721 O O . GLU A 1 96 ? -9.948 -4.315 19.287 1.00 86.00 96 GLU A O 1
ATOM 726 N N . THR A 1 97 ? -9.019 -5.102 21.165 1.00 84.00 97 THR A N 1
ATOM 727 C CA . THR A 1 97 ? -8.754 -3.790 21.778 1.00 84.00 97 THR A CA 1
ATOM 728 C C . THR A 1 97 ? -7.531 -3.072 21.200 1.00 84.00 97 THR A C 1
ATOM 730 O O . THR A 1 97 ? -7.310 -1.900 21.503 1.00 84.00 97 THR A O 1
ATOM 733 N N . MET A 1 98 ? -6.729 -3.752 20.373 1.00 88.62 98 MET A N 1
ATOM 734 C CA . MET A 1 98 ? -5.565 -3.171 19.702 1.00 88.62 98 MET A CA 1
ATOM 735 C C . MET A 1 98 ? -6.016 -2.286 18.524 1.00 88.62 98 MET A C 1
ATOM 737 O O . MET A 1 98 ? -6.702 -2.788 17.629 1.00 88.62 98 MET A O 1
ATOM 741 N N . PRO A 1 99 ? -5.626 -0.999 18.458 1.00 93.12 99 PRO A N 1
ATOM 742 C CA . PRO A 1 99 ? -5.989 -0.144 17.335 1.00 93.12 99 PRO A CA 1
ATOM 743 C C . PRO A 1 99 ? -5.332 -0.613 16.028 1.00 93.12 99 PRO A C 1
ATOM 745 O O . PRO A 1 99 ? -4.138 -0.920 15.988 1.00 93.12 99 PRO A O 1
ATOM 748 N N . LEU A 1 100 ? -6.108 -0.608 14.940 1.00 96.56 100 LEU A N 1
ATOM 749 C CA . LEU A 1 100 ? -5.628 -0.882 13.582 1.00 96.56 100 LEU A CA 1
ATOM 750 C C . LEU A 1 100 ? -5.400 0.420 12.808 1.00 96.56 100 LEU A C 1
ATOM 752 O O . LEU A 1 100 ? -6.335 1.211 12.697 1.00 96.56 100 LEU A O 1
ATOM 756 N N . ASP A 1 101 ? -4.212 0.620 12.225 1.00 98.06 101 ASP A N 1
ATOM 757 C CA . ASP A 1 101 ? -3.955 1.724 11.276 1.00 98.06 101 ASP A CA 1
ATOM 758 C C . ASP A 1 101 ? -4.077 1.310 9.808 1.00 98.06 101 ASP A C 1
ATOM 760 O O . ASP A 1 101 ? -3.825 0.167 9.417 1.00 98.06 101 ASP A O 1
ATOM 764 N N . ILE A 1 102 ? -4.487 2.273 8.985 1.00 98.75 102 ILE A N 1
ATOM 765 C CA . ILE A 1 102 ? -4.586 2.129 7.537 1.00 98.75 102 ILE A CA 1
ATOM 766 C C . ILE A 1 102 ? -3.489 2.967 6.877 1.00 98.75 102 ILE A C 1
ATOM 768 O O . ILE A 1 102 ? -3.551 4.201 6.863 1.00 98.75 102 ILE A O 1
ATOM 772 N N . LEU A 1 103 ? -2.500 2.281 6.300 1.00 98.69 103 LEU A N 1
ATOM 773 C CA . LEU A 1 103 ? -1.410 2.876 5.531 1.00 98.69 103 LEU A CA 1
ATOM 774 C C . LEU A 1 103 ? -1.653 2.683 4.032 1.00 98.69 103 LEU A C 1
ATOM 776 O O . LEU A 1 103 ? -1.881 1.562 3.579 1.00 98.69 103 LEU A O 1
ATOM 780 N N . VAL A 1 104 ? -1.532 3.754 3.248 1.00 98.75 104 VAL A N 1
ATOM 781 C CA . VAL A 1 104 ? -1.589 3.686 1.777 1.00 98.75 104 VAL A CA 1
ATOM 782 C C . VAL A 1 104 ? -0.286 4.203 1.172 1.00 98.75 104 VAL A C 1
ATOM 784 O O . VAL A 1 104 ? 0.188 5.275 1.538 1.00 98.75 104 VAL A O 1
ATOM 787 N N . TYR A 1 105 ? 0.309 3.467 0.238 1.00 98.50 105 TYR A N 1
ATOM 788 C CA . TYR A 1 105 ? 1.446 3.936 -0.560 1.00 98.50 105 TYR A CA 1
ATOM 789 C C . TYR A 1 105 ? 0.953 4.682 -1.801 1.00 98.50 105 TYR A C 1
ATOM 791 O O . TYR A 1 105 ? -0.062 4.316 -2.385 1.00 98.50 105 TYR A O 1
ATOM 799 N N . SER A 1 106 ? 1.690 5.704 -2.236 1.00 98.25 106 SER A N 1
ATOM 800 C CA . SER A 1 106 ? 1.452 6.368 -3.520 1.00 98.25 106 SER A CA 1
ATOM 801 C C . SER A 1 106 ? 2.746 6.931 -4.097 1.00 98.25 106 SER A C 1
ATOM 803 O O . SER A 1 106 ? 3.510 7.612 -3.410 1.00 98.25 106 SER A O 1
ATOM 805 N N . GLY A 1 107 ? 2.961 6.708 -5.390 1.00 97.75 107 GLY A N 1
ATOM 806 C CA . GLY A 1 107 ? 3.982 7.378 -6.183 1.00 97.75 107 GLY A CA 1
ATOM 807 C C . GLY A 1 107 ? 3.674 8.859 -6.439 1.00 97.75 107 GLY A C 1
ATOM 808 O O . GLY A 1 107 ? 4.540 9.592 -6.919 1.00 97.75 107 GLY A O 1
ATOM 809 N N . TYR A 1 108 ? 2.486 9.353 -6.081 1.00 98.12 108 TYR A N 1
ATOM 810 C CA . TYR A 1 108 ? 2.198 10.784 -6.064 1.00 98.12 108 TYR A CA 1
ATOM 811 C C . TYR A 1 108 ? 2.717 11.459 -4.788 1.00 98.12 108 TYR A C 1
ATOM 813 O O . TYR A 1 108 ? 2.574 10.963 -3.672 1.00 98.12 108 TYR A O 1
ATOM 821 N N . VAL A 1 109 ? 3.294 12.654 -4.942 1.00 97.88 109 VAL A N 1
ATOM 822 C CA . VAL A 1 109 ? 3.676 13.498 -3.801 1.00 97.88 109 VAL A CA 1
ATOM 823 C C . VAL A 1 109 ? 2.441 14.005 -3.046 1.00 97.88 109 VAL A C 1
ATOM 825 O O . VAL A 1 109 ? 1.423 14.343 -3.654 1.00 97.88 109 VAL A O 1
ATOM 828 N N . TYR A 1 110 ? 2.539 14.133 -1.720 1.00 97.88 110 TYR A N 1
ATOM 829 C CA . TYR A 1 110 ? 1.411 14.536 -0.867 1.00 97.88 110 TYR A CA 1
ATOM 830 C C . TYR A 1 110 ? 0.769 15.874 -1.283 1.00 97.88 110 TYR A C 1
ATOM 832 O O . TYR A 1 110 ? -0.450 16.012 -1.255 1.00 97.88 110 TYR A O 1
ATOM 840 N N . SER A 1 111 ? 1.563 16.836 -1.765 1.00 97.50 111 SER A N 1
ATOM 841 C CA . SER A 1 111 ? 1.080 18.132 -2.269 1.00 97.50 111 SER A CA 1
ATOM 842 C C . SER A 1 111 ? 0.278 18.058 -3.578 1.00 97.50 111 SER A C 1
ATOM 844 O O . SER A 1 111 ? -0.406 19.022 -3.915 1.00 97.50 111 SER A O 1
ATOM 846 N N . ARG A 1 112 ? 0.325 16.935 -4.312 1.00 96.94 112 ARG A N 1
ATOM 847 C CA . ARG A 1 112 ? -0.616 16.615 -5.401 1.00 96.94 112 ARG A CA 1
ATOM 848 C C . ARG A 1 112 ? -1.886 15.985 -4.829 1.00 96.94 112 ARG A C 1
ATOM 850 O O . ARG A 1 112 ? -2.979 16.458 -5.129 1.00 96.94 112 ARG A O 1
ATOM 857 N N . LEU A 1 113 ? -1.735 14.964 -3.981 1.00 97.69 113 LEU A N 1
ATOM 858 C CA . LEU A 1 113 ? -2.853 14.220 -3.386 1.00 97.69 113 LEU A CA 1
ATOM 859 C C . LEU A 1 113 ? -3.805 15.128 -2.590 1.00 97.69 113 LEU A C 1
ATOM 861 O O . LEU A 1 113 ? -5.015 15.047 -2.760 1.00 97.69 113 LEU A O 1
ATOM 865 N N . SER A 1 114 ? -3.283 16.056 -1.787 1.00 97.25 114 SER A N 1
ATOM 866 C CA . SER A 1 114 ? -4.106 16.974 -0.988 1.00 97.25 114 SER A CA 1
ATOM 867 C C . SER A 1 114 ? -4.820 18.059 -1.810 1.00 97.25 114 SER A C 1
ATOM 869 O O . SER A 1 114 ? -5.755 18.691 -1.308 1.00 97.25 114 SER A O 1
ATOM 871 N N . ARG A 1 115 ? -4.429 18.284 -3.074 1.00 96.94 115 ARG A N 1
ATOM 872 C CA . ARG A 1 115 ? -5.060 19.264 -3.981 1.00 96.94 115 ARG A CA 1
ATOM 873 C C . ARG A 1 115 ? -6.199 18.675 -4.817 1.00 96.94 115 ARG A C 1
ATOM 875 O O . ARG A 1 115 ? -7.132 19.404 -5.136 1.00 96.94 115 ARG A O 1
ATOM 882 N N . VAL A 1 116 ? -6.158 17.385 -5.147 1.00 95.50 116 VAL A N 1
ATOM 883 C CA . VAL A 1 116 ? -7.218 16.707 -5.917 1.00 95.50 116 VAL A CA 1
ATOM 884 C C . VAL A 1 116 ? -8.363 16.299 -4.982 1.00 95.50 116 VAL A C 1
ATOM 886 O O . VAL A 1 116 ? -8.122 15.647 -3.971 1.00 95.50 116 VAL A O 1
ATOM 889 N N . ARG A 1 117 ? -9.619 16.647 -5.311 1.00 94.94 117 ARG A N 1
ATOM 890 C CA . ARG A 1 117 ? -10.785 16.416 -4.428 1.00 94.94 117 ARG A CA 1
ATOM 891 C C . ARG A 1 117 ? -10.956 14.946 -4.020 1.00 94.94 117 ARG A C 1
ATOM 893 O O . ARG A 1 117 ? -11.009 14.671 -2.827 1.00 94.94 117 ARG A O 1
ATOM 900 N N . GLY A 1 118 ? -11.000 14.022 -4.984 1.00 95.06 118 GLY A N 1
ATOM 901 C CA . GLY A 1 118 ? -11.158 12.587 -4.699 1.00 95.06 118 GLY A CA 1
ATOM 902 C C . GLY A 1 118 ? -9.983 12.010 -3.902 1.00 95.06 118 GLY A C 1
ATOM 903 O O . GLY A 1 118 ? -10.181 11.298 -2.923 1.00 95.06 118 GLY A O 1
ATOM 904 N N . SER A 1 119 ? -8.751 12.403 -4.237 1.00 97.50 119 SER A N 1
ATOM 905 C CA . SER A 1 119 ? -7.561 12.015 -3.470 1.00 97.50 119 SER A CA 1
ATOM 906 C C . SER A 1 119 ? -7.576 12.567 -2.038 1.00 97.50 119 SER A C 1
ATOM 908 O O . SER A 1 119 ? -7.150 11.867 -1.127 1.00 97.50 119 SER A O 1
ATOM 910 N N . ARG A 1 120 ? -8.106 13.777 -1.802 1.00 97.62 120 ARG A N 1
ATOM 911 C CA . ARG A 1 120 ? -8.292 14.335 -0.451 1.00 97.62 120 ARG A CA 1
ATOM 912 C C . ARG A 1 120 ? -9.342 13.566 0.355 1.00 97.62 120 ARG A C 1
ATOM 914 O O . ARG A 1 120 ? -9.130 13.351 1.543 1.00 97.62 120 ARG A O 1
ATOM 921 N N . GLU A 1 121 ? -10.439 13.139 -0.270 1.00 97.75 121 GLU A N 1
ATOM 922 C CA . GLU A 1 121 ? -11.436 12.285 0.390 1.00 97.75 121 GLU A CA 1
ATOM 923 C C . GLU A 1 121 ? -10.823 10.939 0.800 1.00 97.75 121 GLU A C 1
ATOM 925 O O . GLU A 1 121 ? -10.953 10.534 1.952 1.00 97.75 121 GLU A O 1
ATOM 930 N N . ILE A 1 122 ? -10.066 10.307 -0.104 1.00 98.62 122 ILE A N 1
ATOM 931 C CA . ILE A 1 122 ? -9.307 9.077 0.166 1.00 98.62 122 ILE A CA 1
ATOM 932 C C . ILE A 1 122 ? -8.313 9.273 1.320 1.00 98.62 122 ILE A C 1
ATOM 934 O O . ILE A 1 122 ? -8.277 8.449 2.229 1.00 98.62 122 ILE A O 1
ATOM 938 N N . LEU A 1 123 ? -7.551 10.375 1.341 1.00 98.62 123 LEU A N 1
ATOM 939 C CA . LEU A 1 123 ? -6.647 10.698 2.454 1.00 98.62 123 LEU A CA 1
ATOM 940 C C . LEU A 1 123 ? -7.393 10.802 3.797 1.00 98.62 123 LEU A C 1
ATOM 942 O O . LEU A 1 123 ? -6.878 10.334 4.805 1.00 98.62 123 LEU A O 1
ATOM 946 N N . GLY A 1 124 ? -8.618 11.339 3.816 1.00 98.44 124 GLY A N 1
ATOM 947 C CA . GLY A 1 124 ? -9.474 11.390 5.011 1.00 98.44 124 GLY A CA 1
ATOM 948 C C . GLY A 1 124 ? -9.979 10.026 5.512 1.00 98.44 124 GLY A C 1
ATOM 949 O O . GLY A 1 124 ? -10.624 9.954 6.562 1.00 98.44 124 GLY A O 1
ATOM 950 N N . LEU A 1 125 ? -9.697 8.941 4.783 1.00 98.69 125 LEU A N 1
ATOM 951 C CA . LEU A 1 125 ? -9.991 7.562 5.174 1.00 98.69 125 LEU A CA 1
ATOM 952 C C . LEU A 1 125 ? -8.750 6.789 5.664 1.00 98.69 125 LEU A C 1
ATOM 954 O O . LEU A 1 125 ? -8.914 5.690 6.190 1.00 98.69 125 LEU A O 1
ATOM 958 N N . CYS A 1 126 ? -7.550 7.358 5.534 1.00 98.62 126 CYS A N 1
ATOM 959 C CA . CYS A 1 126 ? -6.279 6.744 5.920 1.00 98.62 126 CYS A CA 1
ATOM 960 C C . CYS A 1 126 ? -5.773 7.285 7.266 1.00 98.62 126 CYS A C 1
ATOM 962 O O . CYS A 1 126 ? -6.048 8.428 7.622 1.00 98.62 126 CYS A O 1
ATOM 964 N N . ASP A 1 127 ? -4.958 6.503 7.975 1.00 98.69 127 ASP A N 1
ATOM 965 C CA . ASP A 1 127 ? -4.223 6.979 9.156 1.00 98.69 127 ASP A CA 1
ATOM 966 C C . ASP A 1 127 ? -2.845 7.538 8.773 1.00 98.69 127 ASP A C 1
ATOM 968 O O . ASP A 1 127 ? -2.373 8.501 9.378 1.00 98.69 127 ASP A O 1
ATOM 972 N N . ALA A 1 128 ? -2.228 7.001 7.715 1.00 98.44 128 ALA A N 1
ATOM 973 C CA . ALA A 1 128 ? -1.032 7.569 7.099 1.00 98.44 128 ALA A CA 1
ATOM 974 C C . ALA A 1 128 ? -0.966 7.296 5.586 1.00 98.44 128 ALA A C 1
ATOM 976 O O . ALA A 1 128 ? -1.548 6.339 5.069 1.00 98.44 128 ALA A O 1
ATOM 977 N N . VAL A 1 129 ? -0.197 8.120 4.868 1.00 98.38 129 VAL A N 1
ATOM 978 C CA . VAL A 1 129 ? 0.175 7.886 3.465 1.00 98.38 129 VAL A CA 1
ATOM 979 C C . VAL A 1 129 ? 1.698 7.880 3.303 1.00 98.38 129 VAL A C 1
ATOM 981 O O . VAL A 1 129 ? 2.387 8.783 3.775 1.00 98.38 129 VAL A O 1
ATOM 984 N N . MET A 1 130 ? 2.240 6.871 2.620 1.00 97.31 130 MET A N 1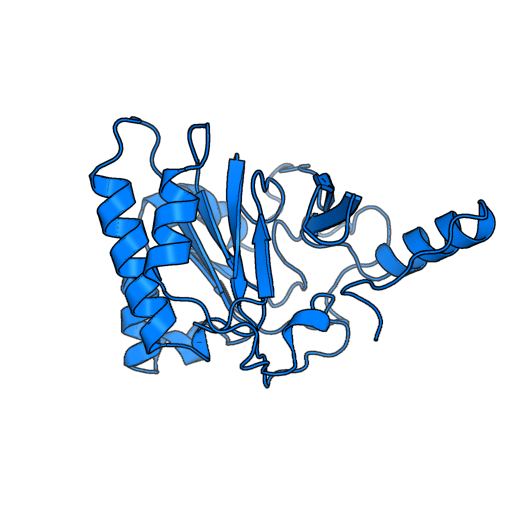
ATOM 985 C CA . MET A 1 130 ? 3.640 6.833 2.194 1.00 97.31 130 MET A CA 1
ATOM 986 C C . MET A 1 130 ? 3.739 7.443 0.794 1.00 97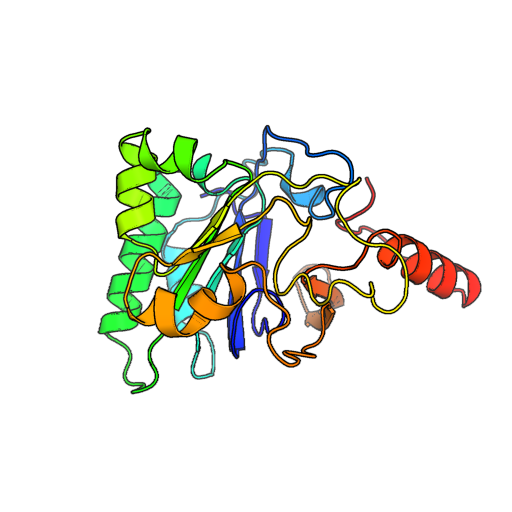.31 130 MET A C 1
ATOM 988 O O . MET A 1 130 ? 3.506 6.767 -0.208 1.00 97.31 130 MET A O 1
ATOM 992 N N . ALA A 1 131 ? 4.022 8.744 0.733 1.00 97.50 131 ALA A N 1
ATOM 993 C CA . ALA A 1 131 ? 3.864 9.556 -0.469 1.00 97.50 131 ALA A CA 1
ATOM 994 C C . ALA A 1 131 ? 5.193 9.869 -1.178 1.00 97.50 131 ALA A C 1
ATOM 996 O O . ALA A 1 131 ? 6.182 10.268 -0.553 1.00 97.50 131 ALA A O 1
ATOM 997 N N . GLY A 1 132 ? 5.170 9.789 -2.508 1.00 97.19 132 GLY A N 1
ATOM 998 C CA . GLY A 1 132 ? 6.235 10.202 -3.422 1.00 97.19 132 GLY A CA 1
ATOM 999 C C . GLY A 1 132 ? 6.724 9.064 -4.330 1.00 97.19 132 GLY A C 1
ATOM 1000 O O . GLY A 1 132 ? 6.703 7.900 -3.926 1.00 97.19 132 GLY A O 1
ATOM 1001 N N . PRO A 1 133 ? 7.202 9.375 -5.549 1.00 96.69 133 PRO A N 1
ATOM 1002 C CA . PRO A 1 133 ? 7.611 8.359 -6.518 1.00 96.69 133 PRO A CA 1
ATOM 1003 C C . PRO A 1 133 ? 8.872 7.630 -6.053 1.00 96.69 133 PRO A C 1
ATOM 1005 O O . PRO A 1 133 ? 9.709 8.213 -5.357 1.00 9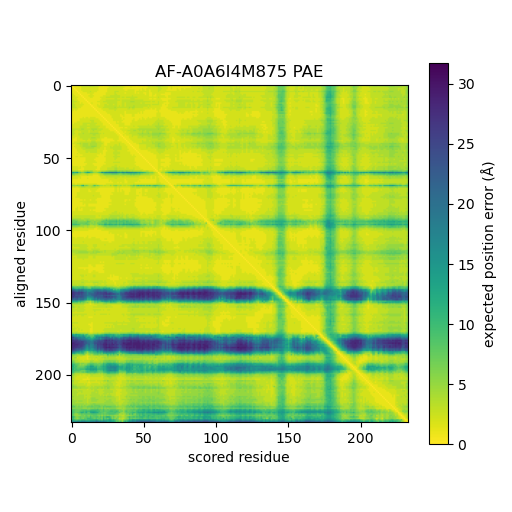6.69 133 PRO A O 1
ATOM 1008 N N . TYR A 1 134 ? 9.047 6.379 -6.482 1.00 95.69 134 TYR A N 1
ATOM 1009 C CA . TYR A 1 134 ? 10.330 5.698 -6.320 1.00 95.69 134 TYR A CA 1
ATOM 1010 C C . TYR A 1 134 ? 11.389 6.366 -7.207 1.00 95.69 134 TYR A C 1
ATOM 1012 O O . TYR A 1 134 ? 11.161 6.614 -8.391 1.00 95.69 134 TYR A O 1
ATOM 1020 N N . VAL A 1 135 ? 12.557 6.648 -6.632 1.00 94.88 135 VAL A N 1
ATOM 1021 C CA . VAL A 1 135 ? 13.694 7.266 -7.320 1.00 94.88 135 VAL A CA 1
ATOM 1022 C C . VAL A 1 135 ? 14.938 6.428 -7.056 1.00 94.88 135 VAL A C 1
ATOM 1024 O O . VAL A 1 135 ? 15.544 6.516 -5.991 1.00 94.88 135 VAL A O 1
ATOM 1027 N N . ASP A 1 136 ? 15.352 5.641 -8.046 1.00 91.00 136 ASP A N 1
ATOM 1028 C CA . ASP A 1 136 ? 16.425 4.648 -7.909 1.00 91.00 136 ASP A CA 1
ATOM 1029 C C . ASP A 1 136 ? 17.772 5.225 -7.437 1.00 91.00 136 ASP A C 1
ATOM 1031 O O . ASP A 1 136 ? 18.453 4.650 -6.590 1.00 91.00 136 ASP A O 1
ATOM 1035 N N . ARG A 1 137 ? 18.135 6.430 -7.896 1.00 90.62 137 ARG A N 1
ATOM 1036 C CA . ARG A 1 137 ? 19.341 7.142 -7.424 1.00 90.62 137 ARG A CA 1
ATOM 1037 C C . ARG A 1 137 ? 19.276 7.602 -5.955 1.00 90.62 137 ARG A C 1
ATOM 1039 O O . ARG A 1 137 ? 20.267 8.114 -5.450 1.00 90.62 137 ARG A O 1
ATOM 1046 N N . LEU A 1 138 ? 18.124 7.457 -5.297 1.00 90.50 138 LEU A N 1
ATOM 1047 C CA . LEU A 1 138 ? 17.879 7.767 -3.884 1.00 90.50 138 LEU A CA 1
ATOM 1048 C C . LEU A 1 138 ? 17.509 6.514 -3.060 1.00 90.50 138 LEU A C 1
ATOM 1050 O O . LEU A 1 138 ? 17.143 6.651 -1.891 1.00 90.50 138 LEU A O 1
ATOM 1054 N N . ASN A 1 139 ? 17.608 5.308 -3.635 1.00 88.50 139 ASN A N 1
ATOM 1055 C CA . ASN A 1 139 ? 17.612 4.045 -2.892 1.00 88.50 139 ASN A CA 1
ATOM 1056 C C . ASN A 1 139 ? 19.074 3.698 -2.517 1.00 88.50 139 ASN A C 1
ATOM 1058 O O . ASN A 1 139 ? 19.910 3.552 -3.419 1.00 88.50 139 ASN A O 1
ATOM 1062 N N . PRO A 1 140 ? 19.433 3.624 -1.219 1.00 81.06 140 PRO A N 1
ATOM 1063 C CA . PRO A 1 140 ? 20.809 3.401 -0.787 1.00 81.06 140 PRO A CA 1
ATOM 1064 C C . PRO A 1 140 ? 21.318 2.010 -1.187 1.00 81.06 140 PRO A C 1
ATOM 1066 O O . PRO A 1 140 ? 20.573 1.033 -1.189 1.00 81.06 140 PRO A O 1
ATOM 1069 N N . ARG A 1 141 ? 22.618 1.917 -1.479 1.00 74.31 141 ARG A N 1
ATOM 1070 C CA . ARG A 1 141 ? 23.330 0.657 -1.750 1.00 74.31 141 ARG A CA 1
ATOM 1071 C C . ARG A 1 141 ? 24.005 0.124 -0.478 1.00 74.31 141 ARG A C 1
ATOM 1073 O O . ARG A 1 141 ? 24.361 0.901 0.403 1.00 74.31 141 ARG A O 1
ATOM 1080 N N . GLY A 1 142 ? 24.264 -1.185 -0.434 1.00 65.62 142 GLY A N 1
ATOM 1081 C CA . GLY A 1 142 ? 25.180 -1.813 0.531 1.00 65.62 142 GLY A CA 1
ATOM 1082 C C . GLY A 1 142 ? 24.613 -2.090 1.932 1.00 65.62 142 GLY A C 1
ATOM 1083 O O . GLY A 1 142 ? 23.424 -1.925 2.206 1.00 65.62 142 GLY A O 1
ATOM 1084 N N . ARG A 1 143 ? 25.481 -2.552 2.844 1.00 55.16 143 ARG A N 1
ATOM 1085 C CA . ARG A 1 143 ? 25.150 -2.741 4.267 1.00 55.16 143 ARG A CA 1
ATOM 1086 C C . ARG A 1 143 ? 25.273 -1.404 5.000 1.00 55.16 143 ARG A C 1
ATOM 1088 O O . ARG A 1 143 ? 26.383 -0.943 5.197 1.00 55.16 143 ARG A O 1
ATOM 1095 N N . HIS A 1 144 ? 24.132 -0.876 5.452 1.00 49.22 144 HIS A N 1
ATOM 1096 C CA . HIS A 1 144 ? 23.982 0.342 6.269 1.00 49.22 144 HIS A CA 1
ATOM 1097 C C . HIS A 1 144 ? 24.539 1.624 5.616 1.00 49.22 144 HIS A C 1
ATOM 1099 O O . HIS A 1 144 ? 25.745 1.845 5.634 1.00 49.22 144 HIS A O 1
ATOM 1105 N N . PRO A 1 145 ? 23.689 2.534 5.103 1.00 46.97 145 PRO A N 1
ATOM 1106 C CA . PRO A 1 145 ? 24.136 3.903 4.883 1.00 46.97 145 PRO A CA 1
ATOM 1107 C C . PRO A 1 145 ? 24.353 4.588 6.242 1.00 46.97 145 PRO A C 1
ATOM 1109 O O . PRO A 1 145 ? 23.534 4.451 7.153 1.00 46.97 145 PRO A O 1
ATOM 1112 N N . GLU A 1 146 ? 25.399 5.404 6.355 1.00 45.66 146 GLU A N 1
ATOM 1113 C CA . GLU A 1 146 ? 25.705 6.203 7.559 1.00 45.66 146 GLU A CA 1
ATOM 1114 C C . GLU A 1 146 ? 24.590 7.219 7.912 1.00 45.66 146 GLU A C 1
ATOM 1116 O O . GLU A 1 146 ? 24.521 7.738 9.028 1.00 45.66 146 GLU A O 1
ATOM 1121 N N . GLY A 1 147 ? 23.675 7.465 6.963 1.00 46.84 147 GLY A N 1
ATOM 1122 C CA . GLY A 1 147 ? 22.460 8.274 7.104 1.00 46.84 147 GLY A CA 1
ATOM 1123 C C . GLY A 1 147 ? 21.214 7.548 7.645 1.00 46.84 147 GLY A C 1
ATOM 1124 O O . GLY A 1 147 ? 20.160 8.173 7.721 1.00 46.84 147 GLY A O 1
ATOM 1125 N N . GLY A 1 148 ? 21.296 6.269 8.029 1.00 50.44 148 GLY A N 1
ATOM 1126 C CA . GLY A 1 148 ? 20.218 5.568 8.748 1.00 50.44 148 GLY A CA 1
ATOM 1127 C C . GLY A 1 148 ? 19.161 4.855 7.885 1.00 50.44 148 GLY A C 1
ATOM 1128 O O . GLY A 1 148 ? 19.322 4.643 6.684 1.00 50.44 148 GLY A O 1
ATOM 1129 N N . SER A 1 149 ? 18.080 4.395 8.526 1.00 58.34 149 SER A N 1
ATOM 1130 C CA . SER A 1 149 ? 17.092 3.511 7.889 1.00 58.34 149 SER A CA 1
ATOM 1131 C C . SER A 1 149 ? 16.059 4.274 7.054 1.00 58.34 149 SER A C 1
ATOM 1133 O O . SER A 1 149 ? 15.301 5.093 7.574 1.00 58.34 149 SER A O 1
ATOM 1135 N N . LEU A 1 150 ? 15.931 3.915 5.771 1.00 73.75 150 LEU A N 1
ATOM 1136 C CA . LEU A 1 150 ? 14.714 4.175 4.995 1.00 73.75 150 LEU A CA 1
ATOM 1137 C C . LEU A 1 150 ? 13.606 3.206 5.443 1.00 73.75 150 LEU A C 1
ATOM 1139 O O . LEU A 1 150 ? 13.214 2.300 4.702 1.00 73.75 150 LEU A O 1
ATOM 1143 N N . LEU A 1 151 ? 13.140 3.357 6.685 1.00 80.12 151 LEU A N 1
ATOM 1144 C CA . LEU A 1 151 ? 12.080 2.523 7.245 1.00 80.12 151 LEU A CA 1
ATOM 1145 C C . LEU A 1 151 ? 10.826 2.652 6.368 1.00 80.12 151 LEU A C 1
ATOM 1147 O O . LEU A 1 151 ? 10.392 3.765 6.067 1.00 80.12 151 LEU A O 1
ATOM 1151 N N . TRP A 1 152 ? 10.337 1.508 5.881 1.00 88.69 152 TRP A N 1
ATOM 1152 C CA . TRP A 1 152 ? 9.192 1.376 4.968 1.00 88.69 152 TRP A CA 1
ATOM 1153 C C . TRP A 1 152 ? 9.248 2.249 3.690 1.00 88.69 152 TRP A C 1
ATOM 1155 O O . TRP A 1 152 ? 8.229 2.490 3.051 1.00 88.69 152 TRP A O 1
ATOM 1165 N N . ARG A 1 153 ? 10.440 2.708 3.272 1.00 89.94 153 ARG A N 1
ATOM 1166 C CA . ARG A 1 153 ? 10.640 3.600 2.112 1.00 89.94 153 ARG A CA 1
ATOM 1167 C C . ARG A 1 153 ? 11.571 3.006 1.062 1.00 89.94 153 ARG A C 1
ATOM 1169 O O . ARG A 1 153 ? 12.664 2.542 1.382 1.00 89.94 153 ARG A O 1
ATOM 1176 N N . GLY A 1 154 ? 11.164 3.068 -0.205 1.00 89.12 154 GLY A N 1
ATOM 1177 C CA . GLY A 1 154 ? 11.978 2.654 -1.350 1.00 89.12 154 GLY A CA 1
ATOM 1178 C C . GLY A 1 154 ? 13.104 3.636 -1.652 1.00 89.12 154 GLY A C 1
ATOM 1179 O O . GLY A 1 154 ? 14.228 3.220 -1.913 1.00 89.12 154 GLY A O 1
ATOM 1180 N N . SER A 1 155 ? 12.830 4.938 -1.563 1.00 91.06 155 SER A N 1
ATOM 1181 C CA . SER A 1 155 ? 13.818 5.982 -1.845 1.00 91.06 155 SER A CA 1
ATOM 1182 C C . SER A 1 155 ? 13.685 7.193 -0.917 1.00 91.06 155 SER A C 1
ATOM 1184 O O . SER A 1 155 ? 12.609 7.495 -0.403 1.00 91.06 155 SER A O 1
ATOM 1186 N N . ALA A 1 156 ? 14.794 7.900 -0.682 1.00 90.81 156 ALA A N 1
ATOM 1187 C CA . ALA A 1 156 ? 14.898 8.929 0.361 1.00 90.81 156 ALA A CA 1
ATOM 1188 C C . ALA A 1 156 ? 13.974 10.1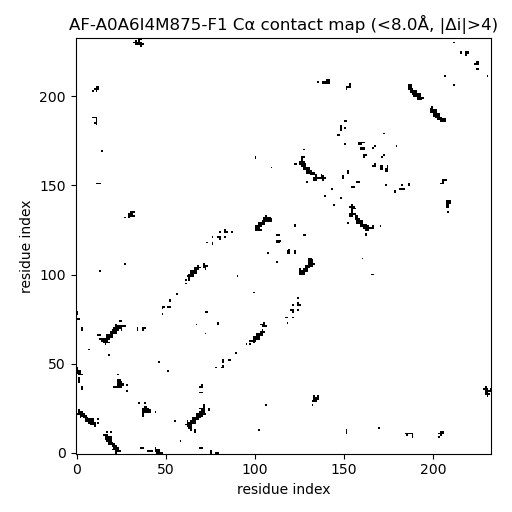52 0.176 1.00 90.81 156 ALA A C 1
ATOM 1190 O O . ALA A 1 156 ? 13.700 10.861 1.141 1.00 90.81 156 ALA A O 1
ATOM 1191 N N . ASN A 1 157 ? 13.472 10.392 -1.040 1.00 92.31 157 ASN A N 1
ATOM 1192 C CA . ASN A 1 157 ? 12.480 11.432 -1.336 1.00 92.31 157 ASN A CA 1
ATOM 1193 C C . ASN A 1 157 ? 11.051 11.075 -0.890 1.00 92.31 157 ASN A C 1
ATOM 1195 O O . ASN A 1 157 ? 10.190 11.954 -0.882 1.00 92.31 157 ASN A O 1
ATOM 1199 N N . GLN A 1 158 ? 10.776 9.804 -0.587 1.00 93.81 158 GLN A N 1
ATOM 1200 C CA . GLN A 1 158 ? 9.470 9.377 -0.096 1.00 93.81 158 GLN A CA 1
ATOM 1201 C C . GLN A 1 158 ? 9.311 9.790 1.369 1.00 93.81 158 GLN A C 1
ATOM 1203 O O . GLN A 1 158 ? 10.279 9.809 2.141 1.00 93.81 158 GLN A O 1
ATOM 1208 N N . ARG A 1 159 ? 8.082 10.124 1.760 1.00 93.12 159 ARG A N 1
ATOM 1209 C CA . ARG A 1 159 ? 7.754 10.566 3.117 1.00 93.12 159 ARG A CA 1
ATOM 1210 C C . ARG A 1 159 ? 6.542 9.814 3.635 1.00 93.12 159 ARG A C 1
ATOM 1212 O O . ARG A 1 159 ? 5.514 9.784 2.962 1.00 93.12 159 ARG A O 1
ATOM 1219 N N . ALA A 1 160 ? 6.650 9.287 4.851 1.00 94.06 160 ALA A N 1
ATOM 1220 C CA . ALA A 1 160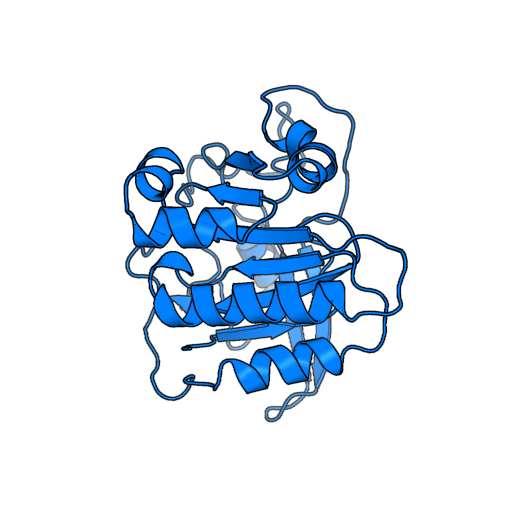 ? 5.465 9.011 5.643 1.00 94.06 160 ALA A CA 1
ATOM 1221 C C . ALA A 1 160 ? 4.815 10.358 5.986 1.00 94.06 160 ALA A C 1
ATOM 1223 O O . ALA A 1 160 ? 5.502 11.290 6.412 1.00 94.06 160 ALA A O 1
ATOM 1224 N N . VAL A 1 161 ? 3.512 10.470 5.754 1.00 96.88 161 VAL A N 1
ATOM 1225 C CA . VAL A 1 161 ? 2.692 11.609 6.161 1.00 96.88 161 VAL A CA 1
ATOM 1226 C C . VAL A 1 161 ? 1.569 11.050 7.034 1.00 96.88 161 VAL A C 1
ATOM 1228 O O . VAL A 1 161 ? 0.681 10.385 6.493 1.00 96.88 161 VAL A O 1
ATOM 1231 N N . PRO A 1 162 ? 1.622 11.247 8.363 1.00 97.44 162 PRO A N 1
ATOM 1232 C CA . PRO A 1 162 ? 0.515 10.912 9.250 1.00 97.44 162 PRO A CA 1
ATOM 1233 C C . PRO A 1 162 ? -0.691 11.825 8.987 1.00 97.44 162 PRO A C 1
ATOM 1235 O O . PRO A 1 162 ? -0.540 12.971 8.558 1.00 97.44 162 PRO A O 1
ATOM 1238 N N . LEU A 1 163 ? -1.893 11.288 9.199 1.00 98.00 163 LEU A N 1
ATOM 1239 C CA . LEU A 1 163 ? -3.177 11.926 8.872 1.00 98.00 163 LEU A CA 1
ATOM 1240 C C . LEU A 1 163 ? -4.179 11.876 10.043 1.00 98.00 163 LEU A C 1
ATOM 1242 O O . LEU A 1 163 ? -5.144 12.638 10.060 1.00 98.00 163 LEU A O 1
ATOM 1246 N N . THR A 1 164 ? -3.938 11.012 11.034 1.00 98.19 164 THR A N 1
ATOM 1247 C CA . THR A 1 164 ? -4.709 10.877 12.283 1.00 98.19 164 THR A CA 1
ATOM 1248 C C . THR A 1 164 ? -3.758 10.823 13.491 1.00 98.19 164 THR A C 1
ATOM 1250 O O . THR A 1 164 ? -2.558 10.620 13.298 1.00 98.19 164 THR A O 1
ATOM 1253 N N . PRO A 1 165 ? -4.242 10.953 14.745 1.00 97.62 165 PRO A N 1
ATOM 1254 C CA . PRO A 1 165 ? -3.395 10.799 15.934 1.00 97.62 165 PRO A CA 1
ATOM 1255 C C . PRO A 1 165 ? -2.690 9.433 16.018 1.00 97.62 165 PRO A C 1
ATOM 1257 O O . PRO A 1 165 ? -1.505 9.383 16.328 1.00 97.62 165 PRO A O 1
ATOM 1260 N N . LEU A 1 166 ? -3.382 8.346 15.649 1.00 96.12 166 LEU A N 1
ATOM 1261 C CA . LEU A 1 166 ? -2.803 6.999 15.525 1.00 96.12 166 LEU A CA 1
ATOM 1262 C C . LEU A 1 166 ? -1.738 6.937 14.414 1.00 96.12 166 LEU A C 1
ATOM 1264 O O . LEU A 1 166 ? -0.734 6.235 14.528 1.00 96.12 166 LEU A O 1
ATOM 1268 N N . GLY A 1 167 ? -1.944 7.701 13.339 1.00 96.81 167 GLY A N 1
ATOM 1269 C CA . GLY A 1 167 ? -0.941 7.928 12.309 1.00 96.81 167 GLY A CA 1
ATOM 1270 C C . GLY A 1 167 ? 0.316 8.610 12.852 1.00 96.81 167 GLY A C 1
ATOM 1271 O O . GLY A 1 167 ? 1.424 8.158 12.578 1.00 96.81 167 GLY A O 1
ATOM 1272 N N . GLU A 1 168 ? 0.170 9.685 13.627 1.00 95.12 168 GLU A N 1
ATOM 1273 C CA . GLU A 1 168 ? 1.305 10.422 14.204 1.00 95.12 168 GLU A CA 1
ATOM 1274 C C . GLU A 1 168 ? 2.089 9.547 15.195 1.00 95.12 168 GLU A C 1
ATOM 1276 O O . GLU A 1 168 ? 3.307 9.433 15.076 1.00 95.12 168 GLU A O 1
ATOM 1281 N N . GLU A 1 169 ? 1.385 8.838 16.084 1.00 93.62 169 GLU A N 1
ATOM 1282 C CA . GLU A 1 169 ? 1.944 7.854 17.022 1.00 93.62 169 GLU A CA 1
ATOM 1283 C C . GLU A 1 169 ? 2.848 6.826 16.316 1.00 93.62 169 GLU A C 1
ATOM 1285 O O . GLU A 1 169 ? 3.968 6.564 16.757 1.00 93.62 169 GLU A O 1
ATOM 1290 N N . ARG A 1 170 ? 2.382 6.263 15.193 1.00 92.06 170 ARG A N 1
ATOM 1291 C CA . ARG A 1 170 ? 3.050 5.144 14.508 1.00 92.06 170 ARG A CA 1
ATOM 1292 C C . ARG A 1 170 ? 4.022 5.545 13.400 1.00 92.06 170 ARG A C 1
ATOM 1294 O O . ARG A 1 170 ? 4.926 4.774 13.076 1.00 92.06 170 ARG A O 1
ATOM 1301 N N . TYR A 1 171 ? 3.857 6.728 12.807 1.00 91.69 171 TYR A N 1
ATOM 1302 C CA . TYR A 1 171 ? 4.609 7.153 11.621 1.00 91.69 171 TYR A CA 1
ATOM 1303 C C . TYR A 1 171 ? 5.318 8.508 11.763 1.00 91.69 171 TYR A C 1
ATOM 1305 O O . TYR A 1 171 ? 6.201 8.790 10.949 1.00 91.69 171 TYR A O 1
ATOM 1313 N N . GLY A 1 172 ? 5.028 9.315 12.789 1.00 85.69 172 GLY A N 1
ATOM 1314 C CA . GLY A 1 172 ? 5.651 10.629 13.012 1.00 85.69 172 GLY A CA 1
ATOM 1315 C C . GLY A 1 172 ? 7.180 10.566 13.101 1.00 85.69 172 GLY A C 1
ATOM 1316 O O . GLY A 1 172 ? 7.895 11.290 12.402 1.00 85.69 172 GLY A O 1
ATOM 1317 N N . ALA A 1 173 ? 7.706 9.578 13.835 1.00 75.81 173 ALA A N 1
ATOM 1318 C CA . ALA A 1 173 ? 9.144 9.297 13.912 1.00 75.81 173 ALA A CA 1
ATOM 1319 C C . ALA A 1 173 ? 9.789 8.948 12.548 1.00 75.81 173 ALA A C 1
ATOM 1321 O O . ALA A 1 173 ? 10.991 9.134 12.374 1.00 75.81 173 ALA A O 1
ATOM 1322 N N . SER A 1 174 ? 9.003 8.488 11.565 1.00 67.25 174 SER A N 1
ATOM 1323 C CA . SER A 1 174 ? 9.443 8.222 10.182 1.00 67.25 174 SER A CA 1
ATOM 1324 C C . SER A 1 174 ? 9.202 9.392 9.212 1.00 67.25 174 SER A C 1
ATOM 1326 O O . SER A 1 174 ? 9.678 9.349 8.074 1.00 67.25 174 SER A O 1
ATOM 1328 N N . ALA A 1 175 ? 8.471 10.430 9.632 1.00 59.06 175 ALA A N 1
ATOM 1329 C CA . ALA A 1 175 ? 8.181 11.631 8.844 1.00 59.06 175 ALA A CA 1
ATOM 1330 C C . ALA A 1 175 ? 9.272 12.719 8.968 1.00 59.06 175 ALA A C 1
ATOM 1332 O O . ALA A 1 175 ? 9.383 13.592 8.091 1.00 59.06 175 ALA A O 1
ATOM 1333 N N . GLY A 1 176 ? 10.069 12.661 10.043 1.00 49.75 176 GLY A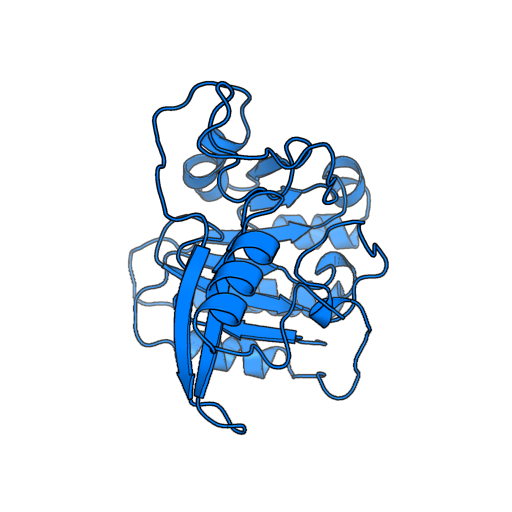 N 1
ATOM 1334 C CA . GLY A 1 176 ? 11.192 13.555 10.334 1.00 49.75 176 GLY A CA 1
ATOM 1335 C C . GLY A 1 176 ? 12.520 13.154 9.675 1.00 49.75 176 GLY A C 1
ATOM 1336 O O . GLY A 1 176 ? 12.745 12.002 9.306 1.00 49.75 176 GLY A O 1
ATOM 1337 N N . ILE A 1 177 ? 13.432 14.124 9.548 1.00 39.22 177 ILE A N 1
ATOM 1338 C CA . ILE A 1 177 ? 14.819 13.907 9.106 1.00 39.22 177 ILE A CA 1
ATOM 1339 C C . ILE A 1 177 ? 15.708 13.918 10.355 1.00 39.22 177 ILE A C 1
ATOM 1341 O O . ILE A 1 177 ? 16.210 14.963 10.759 1.00 39.22 177 ILE A O 1
ATOM 1345 N N . GLY A 1 178 ? 15.872 12.762 10.999 1.00 38.47 178 GLY A N 1
ATOM 1346 C CA . GLY A 1 178 ? 16.650 12.641 12.233 1.00 38.47 178 GLY A CA 1
ATOM 1347 C C . GLY A 1 178 ? 17.215 11.240 12.448 1.00 38.47 178 GLY A C 1
ATOM 1348 O O . GLY A 1 178 ? 16.706 10.260 11.908 1.00 38.47 178 GLY A O 1
ATOM 1349 N N . LYS A 1 179 ? 18.274 11.137 13.262 1.00 39.50 179 LYS A N 1
ATOM 1350 C CA . LYS A 1 179 ? 18.869 9.857 13.688 1.00 39.50 179 LYS A CA 1
ATOM 1351 C C . LYS A 1 179 ? 18.035 9.211 14.807 1.00 39.50 179 LYS A C 1
ATOM 1353 O O . LYS A 1 179 ? 18.514 9.037 15.925 1.00 39.50 179 LYS A O 1
ATOM 1358 N N . THR A 1 180 ? 16.777 8.877 14.526 1.00 39.41 180 THR A N 1
ATOM 1359 C CA . THR A 1 180 ? 15.943 8.074 15.434 1.00 39.41 180 THR A CA 1
ATOM 1360 C C . THR A 1 180 ? 16.549 6.681 15.605 1.00 39.41 180 THR A C 1
ATOM 1362 O O . THR A 1 180 ? 16.973 6.061 14.626 1.00 39.41 180 THR A O 1
ATOM 1365 N N . ARG A 1 181 ? 16.608 6.191 16.850 1.00 39.81 181 ARG A N 1
ATOM 1366 C CA . ARG A 1 181 ? 17.229 4.899 17.180 1.00 39.81 181 ARG A CA 1
ATOM 1367 C C . ARG A 1 181 ? 16.474 3.757 16.497 1.00 39.81 181 ARG A C 1
ATOM 1369 O O . ARG A 1 181 ? 15.257 3.658 16.598 1.00 39.81 181 ARG A O 1
ATOM 1376 N N . GLU A 1 182 ? 17.246 2.936 15.799 1.00 46.53 182 GLU A N 1
ATOM 1377 C CA . GLU A 1 182 ? 16.967 1.579 15.323 1.00 46.53 182 GLU A CA 1
ATOM 1378 C C . GLU A 1 182 ? 15.532 1.051 15.502 1.00 46.53 182 GLU A C 1
ATOM 1380 O O . GLU A 1 182 ? 15.212 0.339 16.448 1.00 46.53 182 GLU A O 1
ATOM 1385 N N . HIS A 1 183 ? 14.701 1.250 14.479 1.00 45.72 183 HIS A N 1
ATOM 1386 C CA . HIS A 1 183 ? 13.810 0.172 14.048 1.00 45.72 183 HIS A CA 1
ATOM 1387 C C . HIS A 1 183 ? 14.573 -0.695 13.045 1.00 45.72 183 HIS A C 1
ATOM 1389 O O . HIS A 1 183 ? 14.467 -0.537 11.828 1.00 45.72 183 HIS A O 1
ATOM 1395 N N . ALA A 1 184 ? 15.394 -1.598 13.588 1.00 53.97 184 ALA A N 1
ATOM 1396 C CA . ALA A 1 184 ? 16.187 -2.581 12.848 1.00 53.97 184 ALA A CA 1
ATOM 1397 C C . ALA A 1 184 ? 15.345 -3.787 12.370 1.00 53.97 184 ALA A C 1
ATOM 1399 O O . ALA A 1 184 ? 15.838 -4.910 12.292 1.00 53.97 184 ALA A O 1
ATOM 1400 N N . GLY A 1 185 ? 14.064 -3.556 12.059 1.00 55.84 185 GLY A N 1
ATOM 1401 C CA . GLY A 1 185 ? 13.174 -4.579 11.517 1.00 55.84 185 GLY A CA 1
ATOM 1402 C C . GLY A 1 185 ? 13.643 -5.076 10.141 1.00 55.84 185 GLY A C 1
ATOM 1403 O O . GLY A 1 185 ? 14.331 -4.343 9.415 1.00 55.84 185 GLY A O 1
ATOM 1404 N N . PRO A 1 186 ? 13.285 -6.312 9.754 1.00 66.19 186 PRO A N 1
ATOM 1405 C CA . PRO A 1 186 ? 13.661 -6.862 8.458 1.00 66.19 186 PRO A CA 1
ATOM 1406 C C . PRO A 1 186 ? 13.112 -5.986 7.325 1.00 66.19 186 PRO A C 1
ATOM 1408 O O . PRO A 1 186 ? 11.932 -5.646 7.295 1.00 66.19 186 PRO A O 1
ATOM 1411 N N . ARG A 1 187 ? 13.961 -5.627 6.352 1.00 79.00 187 ARG A N 1
ATOM 1412 C CA . ARG A 1 187 ? 13.497 -4.912 5.147 1.00 79.00 187 ARG A CA 1
ATOM 1413 C C . ARG A 1 187 ? 12.754 -5.823 4.168 1.00 79.00 187 ARG A C 1
ATOM 1415 O O . ARG A 1 187 ? 12.018 -5.321 3.325 1.00 79.00 187 ARG A O 1
ATOM 1422 N N . VAL A 1 188 ? 12.967 -7.135 4.271 1.00 87.31 188 VAL A N 1
ATOM 1423 C CA . VAL A 1 188 ? 12.341 -8.181 3.457 1.00 87.31 188 VAL A CA 1
ATOM 1424 C C . VAL A 1 188 ? 11.990 -9.354 4.371 1.00 87.31 188 VAL A C 1
ATOM 1426 O O . VAL A 1 188 ? 12.843 -9.845 5.107 1.00 87.31 188 VAL A O 1
ATOM 1429 N N . GLN A 1 189 ? 10.734 -9.779 4.313 1.00 90.88 189 GLN A N 1
ATOM 1430 C CA . GLN A 1 189 ? 10.190 -11.012 4.869 1.00 90.88 189 GLN A CA 1
ATOM 1431 C C . GLN A 1 189 ? 10.202 -12.070 3.765 1.00 90.88 189 GLN A C 1
ATOM 1433 O O . GLN A 1 189 ? 10.044 -11.737 2.588 1.00 90.88 189 GLN A O 1
ATOM 1438 N N . VAL A 1 190 ? 10.358 -13.335 4.153 1.00 91.50 190 VAL A N 1
ATOM 1439 C CA . VAL A 1 190 ? 10.147 -14.481 3.263 1.00 91.50 190 VAL A CA 1
ATOM 1440 C C . VAL A 1 190 ? 8.998 -15.320 3.814 1.00 91.50 190 VAL A C 1
ATOM 1442 O O . VAL A 1 190 ? 9.004 -15.655 4.998 1.00 91.50 190 VAL A O 1
ATOM 1445 N N . SER A 1 191 ? 8.033 -15.649 2.964 1.00 89.75 191 SER A N 1
ATOM 1446 C CA . SER A 1 191 ? 6.949 -16.608 3.220 1.00 89.75 191 SER A CA 1
ATOM 1447 C C . SER A 1 191 ? 6.900 -17.653 2.101 1.00 89.75 191 SER A C 1
ATOM 1449 O O . SER A 1 191 ? 7.489 -17.462 1.032 1.00 89.75 191 SER A O 1
ATOM 1451 N N . VAL A 1 192 ? 6.252 -18.786 2.369 1.00 89.00 192 VAL A N 1
ATOM 1452 C CA . VAL A 1 192 ? 6.055 -19.877 1.407 1.00 89.00 192 VAL A CA 1
ATOM 1453 C C . VAL A 1 192 ? 4.602 -20.313 1.501 1.00 89.00 192 VAL A C 1
ATOM 1455 O O . VAL A 1 192 ? 4.226 -20.997 2.453 1.00 89.00 192 VAL A O 1
ATOM 1458 N N . ASP A 1 193 ? 3.813 -19.924 0.506 1.00 82.50 193 ASP A N 1
ATOM 1459 C CA . ASP A 1 193 ? 2.365 -20.116 0.503 1.00 82.50 193 ASP A CA 1
ATOM 1460 C C . ASP A 1 193 ? 1.984 -21.082 -0.627 1.00 82.50 193 ASP A C 1
ATOM 1462 O O . ASP A 1 193 ? 2.620 -21.109 -1.685 1.00 82.50 193 ASP A O 1
ATOM 1466 N N . GLU A 1 194 ? 0.941 -21.880 -0.412 1.00 81.00 194 GLU A N 1
ATOM 1467 C CA . GLU A 1 194 ? 0.425 -22.844 -1.387 1.00 81.00 194 GLU A CA 1
ATOM 1468 C C . GLU A 1 194 ? -0.789 -22.238 -2.108 1.00 81.00 194 GLU A C 1
ATOM 1470 O O . GLU A 1 194 ? -1.850 -22.055 -1.515 1.00 81.00 194 GLU A O 1
ATOM 1475 N N . GLY A 1 195 ? -0.607 -21.860 -3.377 1.00 68.31 195 GLY A N 1
ATOM 1476 C CA . GLY A 1 195 ? -1.645 -21.272 -4.226 1.00 68.31 195 GLY A CA 1
ATOM 1477 C C . GLY A 1 195 ? -2.176 -22.243 -5.291 1.00 68.31 195 GLY A C 1
ATOM 1478 O O . GLY A 1 195 ? -1.736 -23.392 -5.355 1.00 68.31 195 GLY A O 1
ATOM 1479 N N . PRO A 1 196 ? -3.075 -21.786 -6.189 1.00 59.72 196 PRO A N 1
ATOM 1480 C CA . PRO A 1 196 ? -3.617 -22.608 -7.282 1.00 59.72 196 PRO A CA 1
ATOM 1481 C C . PRO A 1 196 ? -2.549 -23.171 -8.235 1.00 59.72 196 PRO A C 1
ATOM 1483 O O . PRO A 1 196 ? -2.755 -24.199 -8.869 1.00 59.72 196 PRO A O 1
ATOM 1486 N N . GLU A 1 197 ? -1.398 -22.503 -8.310 1.00 68.31 197 GLU A N 1
ATOM 1487 C CA . GLU A 1 197 ? -0.231 -22.879 -9.118 1.00 68.31 197 GLU A CA 1
ATOM 1488 C C . GLU A 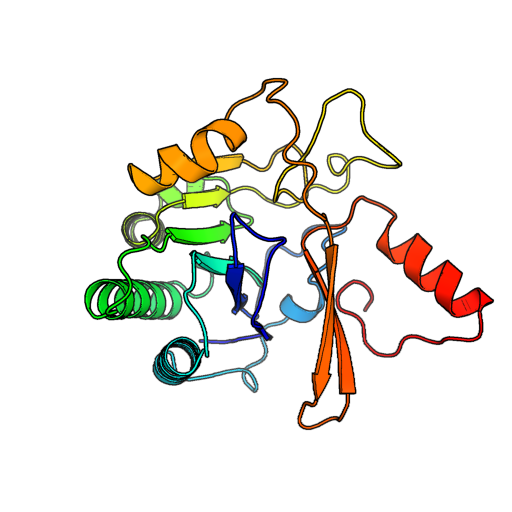1 197 ? 0.856 -23.598 -8.286 1.00 68.31 197 GLU A C 1
ATOM 1490 O O . GLU A 1 197 ? 2.013 -23.688 -8.693 1.00 68.31 197 GLU A O 1
ATOM 1495 N N . GLY A 1 198 ? 0.504 -24.089 -7.093 1.00 77.81 198 GLY A N 1
ATOM 1496 C CA . GLY A 1 198 ? 1.423 -24.727 -6.153 1.00 77.81 198 GLY A CA 1
ATOM 1497 C C . GLY A 1 198 ? 2.154 -23.743 -5.232 1.00 77.81 198 GLY A C 1
ATOM 1498 O O . GLY A 1 198 ? 1.708 -22.619 -4.989 1.00 77.81 198 GLY A O 1
ATOM 1499 N N . ARG A 1 199 ? 3.277 -24.196 -4.661 1.00 84.50 199 ARG A N 1
ATOM 1500 C CA . ARG A 1 199 ? 4.022 -23.466 -3.620 1.00 84.50 199 ARG A CA 1
ATOM 1501 C C . ARG A 1 199 ? 4.866 -22.342 -4.210 1.00 84.50 199 ARG A C 1
ATOM 1503 O O . ARG A 1 199 ? 5.802 -22.596 -4.966 1.00 84.50 199 ARG A O 1
ATOM 1510 N N . ARG A 1 200 ? 4.578 -21.105 -3.807 1.00 84.81 200 ARG A N 1
ATOM 1511 C CA . ARG A 1 200 ? 5.288 -19.889 -4.225 1.00 84.81 200 ARG A CA 1
ATOM 1512 C C . ARG A 1 200 ? 6.067 -19.301 -3.043 1.00 84.81 200 ARG A C 1
ATOM 1514 O O . ARG A 1 200 ? 5.559 -19.227 -1.929 1.00 84.81 200 ARG A O 1
ATOM 1521 N N . VAL A 1 201 ? 7.307 -18.871 -3.293 1.00 88.44 201 VAL A N 1
ATOM 1522 C CA . VAL A 1 201 ? 8.145 -18.168 -2.304 1.00 88.44 201 VAL A CA 1
ATOM 1523 C C . VAL A 1 201 ? 7.942 -16.664 -2.467 1.00 88.44 201 VAL A C 1
ATOM 1525 O O . VAL A 1 201 ? 8.283 -16.099 -3.508 1.00 88.44 201 VAL A O 1
ATOM 1528 N N . TYR A 1 202 ? 7.407 -16.007 -1.443 1.00 88.19 202 TYR A N 1
ATOM 1529 C CA . TYR A 1 202 ? 7.108 -14.578 -1.466 1.00 88.19 202 TYR A CA 1
ATOM 1530 C C . TYR A 1 202 ? 8.206 -13.783 -0.758 1.00 88.19 202 TYR A C 1
ATOM 1532 O O . TYR A 1 202 ? 8.469 -13.980 0.426 1.00 88.19 202 TYR A O 1
ATOM 1540 N N . TYR A 1 203 ? 8.820 -12.841 -1.478 1.00 90.56 203 TYR A N 1
ATOM 1541 C CA . TYR A 1 203 ? 9.750 -11.853 -0.926 1.00 90.56 203 TYR A CA 1
ATOM 1542 C C . TYR A 1 203 ? 9.007 -10.533 -0.718 1.00 90.56 203 TYR A C 1
ATOM 1544 O O . TYR A 1 203 ? 8.676 -9.840 -1.680 1.00 90.56 203 TYR A O 1
ATOM 1552 N N . ILE A 1 204 ? 8.715 -10.194 0.538 1.00 91.88 204 ILE A N 1
ATOM 1553 C CA . ILE A 1 204 ? 7.779 -9.118 0.886 1.00 91.88 204 ILE A CA 1
ATOM 1554 C C . ILE A 1 204 ? 8.500 -8.007 1.630 1.00 91.88 204 ILE A C 1
ATOM 1556 O O . ILE A 1 204 ? 9.048 -8.218 2.711 1.00 91.88 204 ILE A O 1
ATOM 1560 N N . GLY A 1 205 ? 8.456 -6.795 1.087 1.00 90.38 205 GLY A N 1
ATOM 1561 C CA . GLY A 1 205 ? 9.017 -5.613 1.727 1.00 90.38 205 GLY A CA 1
ATOM 1562 C C . GLY A 1 205 ? 9.678 -4.690 0.722 1.00 90.38 205 GLY A C 1
ATOM 1563 O O . GLY A 1 205 ? 9.241 -4.576 -0.421 1.00 90.38 205 GLY A O 1
ATOM 1564 N N . ILE A 1 206 ? 10.733 -4.013 1.166 1.00 89.19 206 ILE A N 1
ATOM 1565 C CA . ILE A 1 206 ? 11.450 -3.005 0.391 1.00 89.19 206 ILE A CA 1
ATOM 1566 C C . ILE A 1 206 ? 12.957 -3.287 0.496 1.00 89.19 206 ILE A C 1
ATOM 1568 O O . ILE A 1 206 ? 13.622 -2.796 1.412 1.00 89.19 206 ILE A O 1
ATOM 1572 N N . PRO A 1 207 ? 13.520 -4.075 -0.435 1.00 88.38 207 PRO A N 1
ATOM 1573 C CA . PRO A 1 207 ? 14.960 -4.297 -0.552 1.00 88.38 207 PRO A CA 1
ATOM 1574 C C . PRO A 1 207 ? 15.747 -2.993 -0.778 1.00 88.38 207 PRO A C 1
ATOM 1576 O O . PRO A 1 207 ? 15.195 -1.955 -1.160 1.00 88.38 207 PRO A O 1
ATOM 1579 N N . ARG A 1 208 ? 17.059 -3.020 -0.532 1.00 85.69 208 ARG A N 1
ATOM 1580 C CA . ARG A 1 208 ? 17.981 -1.974 -0.999 1.00 85.69 208 ARG A CA 1
ATOM 1581 C C . ARG A 1 208 ? 18.304 -2.167 -2.480 1.00 85.69 208 ARG A C 1
ATOM 1583 O O . ARG A 1 208 ? 18.102 -3.236 -3.056 1.00 85.69 208 ARG A O 1
ATOM 1590 N N . ARG A 1 209 ? 18.852 -1.126 -3.101 1.00 85.31 209 ARG A N 1
ATOM 1591 C CA . ARG A 1 209 ? 19.281 -1.157 -4.502 1.00 85.31 209 ARG A CA 1
ATOM 1592 C C . ARG A 1 209 ? 20.416 -2.168 -4.705 1.00 85.31 209 ARG A C 1
ATOM 1594 O O . ARG A 1 209 ? 21.520 -1.949 -4.201 1.00 85.31 209 ARG A O 1
ATOM 1601 N N . GLY A 1 210 ? 20.159 -3.226 -5.475 1.00 85.50 210 GLY A N 1
ATOM 1602 C CA . GLY A 1 210 ? 21.094 -4.331 -5.713 1.00 85.50 210 GLY A CA 1
ATOM 1603 C C . GLY A 1 210 ? 20.844 -5.588 -4.869 1.00 85.50 210 GLY A C 1
ATOM 1604 O O . GLY A 1 210 ? 21.479 -6.608 -5.132 1.00 85.50 210 GLY A O 1
ATOM 1605 N N . ASP A 1 211 ? 19.955 -5.551 -3.865 1.00 87.62 211 ASP A N 1
ATOM 1606 C CA . ASP A 1 211 ? 19.703 -6.708 -2.988 1.00 87.62 211 ASP A CA 1
ATOM 1607 C C . ASP A 1 211 ? 19.066 -7.876 -3.760 1.00 87.62 211 ASP A C 1
ATOM 1609 O O . ASP A 1 211 ? 19.460 -9.027 -3.569 1.00 87.62 211 ASP A O 1
ATOM 1613 N N . MET A 1 212 ? 18.111 -7.593 -4.654 1.00 88.19 212 MET A N 1
ATOM 1614 C CA . MET A 1 212 ? 17.393 -8.634 -5.404 1.00 88.19 212 MET A CA 1
ATOM 1615 C C . MET A 1 212 ? 18.252 -9.212 -6.529 1.00 88.19 212 MET A C 1
ATOM 1617 O O . MET A 1 212 ? 18.245 -10.417 -6.757 1.00 88.19 212 MET A O 1
ATOM 1621 N N . GLU A 1 213 ? 19.066 -8.383 -7.179 1.00 88.31 213 GLU A N 1
ATOM 1622 C CA . GLU A 1 213 ? 20.074 -8.814 -8.143 1.00 88.31 213 GLU A CA 1
ATOM 1623 C C . GLU A 1 213 ? 21.147 -9.691 -7.475 1.00 88.31 213 GLU A C 1
ATOM 1625 O O . GLU A 1 213 ? 21.553 -10.710 -8.040 1.00 88.31 213 GLU A O 1
ATOM 1630 N N . HIS A 1 214 ? 21.567 -9.346 -6.250 1.00 88.69 214 HIS A N 1
ATOM 1631 C CA . HIS A 1 214 ? 22.476 -10.179 -5.464 1.00 88.69 214 HIS A CA 1
ATOM 1632 C C . HIS A 1 214 ? 21.823 -11.503 -5.056 1.00 88.69 214 HIS A C 1
ATOM 1634 O O . HIS A 1 214 ? 22.453 -12.549 -5.202 1.00 88.69 214 HIS A O 1
ATOM 1640 N N . LEU A 1 215 ? 20.571 -11.477 -4.584 1.00 88.81 215 LEU A N 1
ATOM 1641 C CA . LEU A 1 215 ? 19.800 -12.674 -4.246 1.00 88.81 215 LEU A CA 1
ATOM 1642 C C . LEU A 1 215 ? 19.715 -13.627 -5.441 1.00 88.81 215 LEU A C 1
ATOM 1644 O O . LEU A 1 215 ? 20.107 -14.785 -5.309 1.00 88.81 215 LEU A O 1
ATOM 1648 N N . THR A 1 216 ? 19.269 -13.160 -6.612 1.00 88.88 216 THR A N 1
ATOM 1649 C CA . THR A 1 216 ? 19.139 -14.056 -7.766 1.00 88.88 216 THR A CA 1
ATOM 1650 C C . THR A 1 216 ? 20.504 -14.579 -8.221 1.00 88.88 216 THR A C 1
ATOM 1652 O O . THR A 1 216 ? 20.633 -15.780 -8.420 1.00 88.88 216 THR A O 1
ATOM 1655 N N . SER A 1 217 ? 21.565 -13.757 -8.243 1.00 90.00 217 SER A N 1
ATOM 1656 C CA . SER A 1 217 ? 22.917 -14.246 -8.581 1.00 90.00 217 SER A CA 1
ATOM 1657 C C . SER A 1 217 ? 23.503 -15.221 -7.545 1.00 90.00 217 SER A C 1
ATOM 1659 O O . SER A 1 217 ? 24.390 -16.008 -7.876 1.00 90.00 217 SER A O 1
ATOM 1661 N N . ARG A 1 218 ? 23.033 -15.203 -6.289 1.00 91.69 218 ARG A N 1
ATOM 1662 C CA . ARG A 1 218 ? 23.371 -16.223 -5.280 1.00 91.69 218 ARG A CA 1
ATOM 1663 C C . ARG A 1 218 ? 22.620 -17.529 -5.521 1.00 91.69 218 ARG A C 1
ATOM 1665 O O . ARG A 1 218 ? 23.248 -18.580 -5.452 1.00 91.69 218 ARG A O 1
ATOM 1672 N N . LEU A 1 219 ? 21.323 -17.455 -5.824 1.00 91.38 219 LEU A N 1
ATOM 1673 C CA . LEU A 1 219 ? 20.490 -18.617 -6.149 1.00 91.38 219 LEU A CA 1
ATOM 1674 C C . LEU A 1 219 ? 20.990 -19.316 -7.424 1.00 91.38 219 LEU A C 1
ATOM 1676 O O . LEU A 1 219 ? 21.272 -20.511 -7.385 1.00 91.38 219 LEU A O 1
ATOM 1680 N N . GLU A 1 220 ? 21.227 -18.554 -8.498 1.00 90.81 220 GLU A N 1
ATOM 1681 C CA . GLU A 1 220 ? 21.757 -19.034 -9.783 1.00 90.81 220 GLU A CA 1
ATOM 1682 C C . GLU A 1 220 ? 23.069 -19.830 -9.589 1.00 90.81 220 GLU A C 1
ATOM 1684 O O . GLU A 1 220 ? 23.216 -20.932 -10.117 1.00 90.81 220 GLU A O 1
ATOM 1689 N N . ARG A 1 221 ? 23.999 -19.329 -8.756 1.00 93.69 221 ARG A N 1
ATOM 1690 C CA . ARG A 1 221 ? 25.268 -20.014 -8.413 1.00 93.69 221 ARG A CA 1
ATOM 1691 C C . ARG A 1 221 ? 25.100 -21.249 -7.526 1.00 93.69 221 ARG A C 1
ATOM 1693 O O . ARG A 1 221 ? 25.986 -22.095 -7.514 1.00 93.69 221 ARG A O 1
ATOM 1700 N N . ALA A 1 222 ? 24.001 -21.346 -6.782 1.00 94.69 222 ALA A N 1
ATOM 1701 C CA . ALA A 1 222 ? 23.639 -22.521 -5.991 1.00 94.69 222 ALA A CA 1
ATOM 1702 C C . ALA A 1 222 ? 22.827 -23.554 -6.803 1.00 94.69 222 ALA A C 1
ATOM 1704 O O . ALA A 1 222 ? 22.322 -24.517 -6.235 1.00 94.69 222 ALA A O 1
ATOM 1705 N N . GLY A 1 223 ? 22.664 -23.349 -8.118 1.00 93.12 223 GLY A N 1
ATOM 1706 C CA . GLY A 1 223 ? 21.851 -24.199 -8.995 1.00 93.12 223 GLY A CA 1
ATOM 1707 C C . GLY A 1 223 ? 20.342 -23.930 -8.919 1.00 93.12 223 GLY A C 1
ATOM 1708 O O . GLY A 1 223 ? 19.579 -24.538 -9.667 1.00 93.12 223 GLY A O 1
ATOM 1709 N N . VAL A 1 224 ? 19.900 -23.000 -8.067 1.00 90.25 224 VAL A N 1
ATOM 1710 C CA . VAL A 1 224 ? 18.489 -22.644 -7.887 1.00 90.25 224 VAL A CA 1
ATOM 1711 C C . VAL A 1 224 ? 18.101 -21.577 -8.909 1.00 90.25 224 VAL A C 1
ATOM 1713 O O . VAL A 1 224 ? 18.561 -20.438 -8.849 1.00 90.25 224 VAL A O 1
ATOM 1716 N N . ARG A 1 225 ? 17.226 -21.931 -9.851 1.00 83.56 225 ARG A N 1
ATOM 1717 C CA . ARG A 1 225 ? 16.661 -20.981 -10.820 1.00 83.56 225 ARG A CA 1
ATOM 1718 C C . ARG A 1 225 ? 15.366 -20.390 -10.268 1.00 83.56 225 ARG A C 1
ATOM 1720 O O . ARG A 1 225 ? 14.505 -21.133 -9.806 1.00 83.56 225 ARG A O 1
ATOM 1727 N N . SER A 1 226 ? 15.214 -19.072 -10.344 1.00 79.56 226 SER A N 1
ATOM 1728 C CA . SER A 1 226 ? 13.914 -18.417 -10.171 1.00 79.56 226 SER A CA 1
ATOM 1729 C C . SER A 1 226 ? 13.100 -18.520 -11.463 1.00 79.56 226 SER A C 1
ATOM 1731 O O . SER A 1 226 ? 13.657 -18.303 -12.539 1.00 79.56 226 SER A O 1
ATOM 1733 N N . GLY A 1 227 ? 11.801 -18.803 -11.345 1.00 79.00 227 GLY A N 1
ATOM 1734 C CA . GLY A 1 227 ? 10.820 -18.527 -12.400 1.00 79.00 227 GLY A CA 1
ATOM 1735 C C . GLY A 1 227 ? 10.405 -17.053 -12.379 1.00 79.00 227 GLY A C 1
ATOM 1736 O O . GLY A 1 227 ? 11.240 -16.178 -12.142 1.00 79.00 227 GLY A O 1
ATOM 1737 N N . ASP A 1 228 ? 9.113 -16.791 -12.564 1.00 79.19 228 ASP A N 1
ATOM 1738 C CA . ASP A 1 228 ? 8.542 -15.440 -12.574 1.00 79.19 228 ASP A CA 1
ATOM 1739 C C . ASP A 1 228 ? 8.774 -14.702 -11.242 1.00 79.19 228 ASP A C 1
ATOM 1741 O O . ASP A 1 228 ? 8.481 -15.220 -10.159 1.00 79.19 228 ASP A O 1
ATOM 1745 N N . VAL A 1 229 ? 9.282 -13.466 -11.307 1.00 82.19 229 VAL A N 1
ATOM 1746 C CA . VAL A 1 229 ? 9.617 -12.640 -10.133 1.00 82.19 229 VAL A CA 1
ATOM 1747 C C . VAL A 1 229 ? 9.233 -11.177 -10.352 1.00 82.19 229 VAL A C 1
ATOM 1749 O O . VAL A 1 229 ? 9.459 -10.630 -11.420 1.00 82.19 229 VAL A O 1
ATOM 1752 N N . SER A 1 230 ? 8.716 -10.484 -9.331 1.00 76.19 230 SER A N 1
ATOM 1753 C CA . SER A 1 230 ? 8.140 -9.131 -9.505 1.00 76.19 230 SER A CA 1
ATOM 1754 C C . SER A 1 230 ? 9.129 -8.031 -9.927 1.00 76.19 230 SER A C 1
ATOM 1756 O O . SER A 1 230 ? 8.717 -6.949 -10.359 1.00 76.19 230 SER A O 1
ATOM 1758 N N . TRP A 1 231 ? 10.431 -8.277 -9.754 1.00 78.06 231 TRP A N 1
ATOM 1759 C CA . TRP A 1 231 ? 11.512 -7.310 -9.965 1.00 78.06 231 TRP A CA 1
ATOM 1760 C C . TRP A 1 231 ? 12.244 -7.454 -11.310 1.00 78.06 231 TRP A C 1
ATOM 1762 O O . TRP A 1 231 ? 13.060 -6.588 -11.642 1.00 78.06 231 TRP A O 1
ATOM 1772 N N . ARG A 1 232 ? 11.950 -8.499 -12.093 1.00 74.69 232 ARG A N 1
ATOM 1773 C CA . ARG A 1 232 ? 12.415 -8.681 -13.479 1.00 74.69 232 ARG A CA 1
ATOM 1774 C C . ARG A 1 232 ? 11.180 -8.787 -14.398 1.00 74.69 232 ARG A C 1
ATOM 1776 O O . ARG A 1 232 ? 10.172 -9.315 -13.940 1.00 74.69 232 ARG A O 1
ATOM 1783 N N . PRO A 1 233 ? 11.210 -8.235 -15.623 1.00 54.28 233 PRO A N 1
ATOM 1784 C CA . PRO A 1 233 ? 10.306 -8.675 -16.683 1.00 54.28 233 PRO A CA 1
ATOM 1785 C C . PRO A 1 233 ? 10.717 -10.066 -17.199 1.00 54.28 233 PRO A C 1
ATOM 1787 O O . PRO A 1 233 ? 11.882 -10.458 -16.940 1.00 54.28 233 PRO A O 1
#

InterPro domains:
  IPR007197 Radical SAM [SFLDS00029] (23-85)
  IPR013785 Aldolase-type TIM barrel [G3DSA:3.20.20.70] (7-141)
  IPR034457 Organic radical-activating enzymes [PTHR30352] (9-130)
  IPR058240 Radical SAM superfamily [SSF102114] (22-90)

Secondary structure (DSSP, 8-state):
-BEEEEEEEE-SSSSSSEEEEEES--TT--TT-S-GGGTS--GGGB--HHHHHHHHHT-SS--SEEEEESS-GGGSHHHHHHHHHHHHHHHHH----SPPEEEEEESS-HHHHTTSHHHHHHHTT-SEEEES---GGGSPPSS--TT---TT-SSTT-EEEE-SHHHHHHHHHHHS-S--------SEEEEEEEETTEEEEEEEE---TTHHHHHHHHHHHTT----S-TT--